Protein AF-A0A9P9YSL1-F1 (afdb_monomer_lite)

pLDDT: mean 75.72, std 19.86, range [26.3, 98.0]

Organism: NCBI:txid103775

Structure (mmCIF, N/CA/C/O backbone):
data_AF-A0A9P9YSL1-F1
#
_entry.id   AF-A0A9P9YSL1-F1
#
loop_
_atom_site.group_PDB
_atom_site.id
_atom_site.type_symbol
_atom_site.label_atom_id
_atom_site.label_alt_id
_atom_site.label_comp_id
_atom_site.label_asym_id
_atom_site.label_entity_id
_atom_site.label_seq_id
_atom_site.pdbx_PDB_ins_code
_atom_site.Cartn_x
_atom_site.Cartn_y
_atom_site.Cartn_z
_atom_site.occupancy
_atom_site.B_iso_or_equiv
_atom_site.auth_seq_id
_atom_site.auth_comp_id
_atom_site.auth_asym_id
_atom_site.auth_atom_id
_atom_site.pdbx_PDB_model_num
ATOM 1 N N . MET A 1 1 ? 58.833 8.925 -109.241 1.00 60.06 1 MET A N 1
ATOM 2 C CA . MET A 1 1 ? 57.597 9.008 -108.428 1.00 60.06 1 MET A CA 1
ATOM 3 C C . MET A 1 1 ? 57.141 7.667 -107.834 1.00 60.06 1 MET A C 1
ATOM 5 O O . MET A 1 1 ? 56.522 7.690 -106.782 1.00 60.06 1 MET A O 1
ATOM 9 N N . LEU A 1 2 ? 57.503 6.504 -108.405 1.00 60.47 2 LEU A N 1
ATOM 10 C CA . LEU A 1 2 ? 57.071 5.184 -107.899 1.00 60.47 2 LEU A CA 1
ATOM 11 C C . LEU A 1 2 ? 57.587 4.816 -106.488 1.00 60.47 2 LEU A C 1
ATOM 13 O O . LEU A 1 2 ? 56.856 4.227 -105.702 1.00 60.47 2 LEU A O 1
ATOM 17 N N . LYS A 1 3 ? 58.827 5.199 -106.142 1.00 68.50 3 LYS A N 1
ATOM 18 C CA . LYS A 1 3 ? 59.448 4.836 -104.851 1.00 68.50 3 LYS A CA 1
ATOM 19 C C . LYS A 1 3 ? 58.793 5.509 -103.638 1.00 68.50 3 LYS A C 1
ATOM 21 O O . LYS A 1 3 ? 58.793 4.942 -102.551 1.00 68.50 3 LYS A O 1
ATOM 26 N N . LEU A 1 4 ? 58.220 6.701 -103.817 1.00 73.94 4 LEU A N 1
ATOM 27 C CA . LEU A 1 4 ? 57.557 7.426 -102.732 1.00 73.94 4 LEU A CA 1
ATOM 28 C C . LEU A 1 4 ? 56.209 6.771 -102.386 1.00 73.94 4 LEU A C 1
ATOM 30 O O . LEU A 1 4 ? 55.904 6.570 -101.215 1.00 73.94 4 LEU A O 1
ATOM 34 N N . ALA A 1 5 ? 55.457 6.343 -103.405 1.00 76.50 5 ALA A N 1
ATOM 35 C CA . ALA A 1 5 ? 54.186 5.642 -103.231 1.00 76.50 5 ALA A CA 1
ATOM 36 C C . ALA A 1 5 ? 54.351 4.301 -102.494 1.00 76.50 5 ALA A C 1
ATOM 38 O O . ALA A 1 5 ? 53.543 3.973 -101.627 1.00 76.50 5 ALA A O 1
ATOM 39 N N . THR A 1 6 ? 55.431 3.557 -102.763 1.00 80.75 6 THR A N 1
ATOM 40 C CA . THR A 1 6 ? 55.730 2.315 -102.034 1.00 80.75 6 THR A CA 1
ATOM 41 C C . THR A 1 6 ? 56.015 2.558 -100.553 1.00 80.75 6 THR A C 1
ATOM 43 O O . THR A 1 6 ? 55.530 1.798 -99.722 1.00 80.75 6 THR A O 1
ATOM 46 N N . TYR A 1 7 ? 56.724 3.637 -100.197 1.00 83.00 7 TYR A N 1
ATOM 47 C CA . TYR A 1 7 ? 56.971 3.978 -98.789 1.00 83.00 7 TYR A CA 1
ATOM 48 C C . TYR A 1 7 ? 55.678 4.305 -98.038 1.00 83.00 7 TYR A C 1
ATOM 50 O O . TYR A 1 7 ? 55.488 3.820 -96.924 1.00 83.00 7 TYR A O 1
ATOM 58 N N . PHE A 1 8 ? 54.764 5.057 -98.658 1.00 81.12 8 PHE A N 1
ATOM 59 C CA . PHE A 1 8 ? 53.458 5.337 -98.058 1.00 81.12 8 PHE A CA 1
ATOM 60 C C . PHE A 1 8 ? 52.603 4.075 -97.903 1.00 81.12 8 PHE A C 1
ATOM 62 O O . PHE A 1 8 ? 51.946 3.922 -96.877 1.00 81.12 8 PHE A O 1
ATOM 69 N N . CYS A 1 9 ? 52.660 3.137 -98.854 1.00 81.62 9 CYS A N 1
ATOM 70 C CA . CYS A 1 9 ? 51.957 1.857 -98.729 1.00 81.62 9 CYS A CA 1
ATOM 71 C C . CYS A 1 9 ? 52.495 1.024 -97.558 1.00 81.62 9 CYS A C 1
ATOM 73 O O . CYS A 1 9 ? 51.708 0.532 -96.754 1.00 81.62 9 CYS A O 1
ATOM 75 N N . TYR A 1 10 ? 53.820 0.912 -97.405 1.00 83.25 10 TYR A N 1
ATOM 76 C CA . TYR A 1 10 ? 54.406 0.196 -96.267 1.00 83.25 10 TYR A CA 1
ATOM 77 C C . TYR A 1 10 ? 54.107 0.885 -94.934 1.00 83.25 10 TYR A C 1
ATOM 79 O O . TYR A 1 10 ? 53.764 0.203 -93.973 1.00 83.25 10 TYR A O 1
ATOM 87 N N . ALA A 1 11 ? 54.159 2.218 -94.873 1.00 79.00 11 ALA A N 1
ATOM 88 C CA . ALA A 1 11 ? 53.788 2.966 -93.674 1.00 79.00 11 ALA A CA 1
ATOM 89 C C . ALA A 1 11 ? 52.311 2.755 -93.303 1.00 79.00 11 ALA A C 1
ATOM 91 O O . ALA A 1 11 ? 52.000 2.540 -92.135 1.00 79.00 11 ALA A O 1
ATOM 92 N N . PHE A 1 12 ? 51.406 2.735 -94.287 1.00 78.44 12 PHE A N 1
ATOM 93 C CA . PHE A 1 12 ? 49.983 2.491 -94.055 1.00 78.44 12 PHE A CA 1
ATOM 94 C C . PHE A 1 12 ? 49.707 1.052 -93.600 1.00 78.44 12 PHE A C 1
ATOM 96 O O . PHE A 1 12 ? 48.913 0.845 -92.686 1.00 78.44 12 PHE A O 1
ATOM 103 N N . ILE A 1 13 ? 50.400 0.060 -94.170 1.00 79.56 13 ILE A N 1
ATOM 104 C CA . ILE A 1 13 ? 50.310 -1.346 -93.744 1.00 79.56 13 ILE A CA 1
ATOM 105 C C . ILE A 1 13 ? 50.851 -1.510 -92.320 1.00 79.56 13 ILE A C 1
ATOM 107 O O . ILE A 1 13 ? 50.198 -2.142 -91.495 1.00 79.56 13 ILE A O 1
ATOM 111 N N . VAL A 1 14 ? 51.990 -0.891 -91.991 1.00 77.69 14 VAL A N 1
ATOM 112 C CA . VAL A 1 14 ? 52.548 -0.913 -90.631 1.00 77.69 14 VAL A CA 1
ATOM 113 C C . VAL A 1 14 ? 51.611 -0.213 -89.646 1.00 77.69 14 VAL A C 1
ATOM 115 O O . VAL A 1 14 ? 51.328 -0.785 -88.602 1.00 77.69 14 VAL A O 1
ATOM 118 N N . CYS A 1 15 ? 51.048 0.955 -89.975 1.00 68.44 15 CYS A N 1
ATOM 119 C CA . CYS A 1 15 ? 50.051 1.626 -89.132 1.00 68.44 15 CYS A CA 1
ATOM 120 C C . CYS A 1 15 ? 48.760 0.811 -88.974 1.00 68.44 15 CYS A C 1
ATOM 122 O O . CYS A 1 15 ? 48.184 0.802 -87.891 1.00 68.44 15 CYS A O 1
ATOM 124 N N . SER A 1 16 ? 48.324 0.095 -90.012 1.00 66.38 16 SER A N 1
ATOM 125 C CA . SER A 1 16 ? 47.135 -0.765 -89.954 1.00 66.38 16 SER A CA 1
ATOM 126 C C . SER A 1 16 ? 47.384 -2.019 -89.110 1.00 66.38 16 SER A C 1
ATOM 128 O O . SER A 1 16 ? 46.517 -2.419 -88.343 1.00 66.38 16 SER A O 1
ATOM 130 N N . LEU A 1 17 ? 48.584 -2.605 -89.179 1.00 63.16 17 LEU A N 1
ATOM 131 C CA . LEU A 1 17 ? 48.986 -3.743 -88.343 1.00 63.16 17 LEU A CA 1
ATOM 132 C C . LEU A 1 17 ? 49.240 -3.328 -86.886 1.00 63.16 17 LEU A C 1
ATOM 134 O O . LEU A 1 17 ? 48.870 -4.059 -85.971 1.00 63.16 17 LEU A O 1
ATOM 138 N N . TYR A 1 18 ? 49.804 -2.139 -86.654 1.00 59.78 18 TYR A N 1
ATOM 139 C CA . TYR A 1 18 ? 50.004 -1.592 -85.308 1.00 59.78 18 TYR A CA 1
ATOM 140 C C . TYR A 1 18 ? 48.683 -1.114 -84.679 1.00 59.78 18 TYR A C 1
ATOM 142 O O . TYR A 1 18 ? 48.506 -1.213 -83.469 1.00 59.78 18 TYR A O 1
ATOM 150 N N . GLY A 1 19 ? 47.734 -0.644 -85.498 1.00 53.28 19 GLY A N 1
ATOM 151 C CA . GLY A 1 19 ? 46.381 -0.266 -85.080 1.00 53.28 19 GLY A CA 1
ATOM 152 C C . GLY A 1 19 ? 45.434 -1.454 -84.863 1.00 53.28 19 GLY A C 1
ATOM 153 O O . GLY A 1 19 ? 44.504 -1.342 -84.070 1.00 53.28 19 GLY A O 1
ATOM 154 N N . ALA A 1 20 ? 45.681 -2.599 -85.511 1.00 50.66 20 ALA A N 1
ATOM 155 C CA . ALA A 1 20 ? 44.875 -3.816 -85.367 1.00 50.66 20 ALA A CA 1
ATOM 156 C C . ALA A 1 20 ? 45.373 -4.775 -84.264 1.00 50.66 20 ALA A C 1
ATOM 158 O O . ALA A 1 20 ? 44.653 -5.691 -83.876 1.00 50.66 20 ALA A O 1
ATOM 159 N N . ALA A 1 21 ? 46.566 -4.559 -83.701 1.00 50.44 21 ALA A N 1
ATOM 160 C CA . ALA A 1 21 ? 47.124 -5.376 -82.620 1.00 50.44 21 ALA A CA 1
ATOM 161 C C . ALA A 1 21 ? 46.826 -4.800 -81.221 1.00 50.44 21 ALA A C 1
ATOM 163 O O . ALA A 1 21 ? 47.738 -4.605 -80.421 1.00 50.44 21 ALA A O 1
ATOM 164 N N . LYS A 1 22 ? 45.553 -4.499 -80.923 1.00 51.47 22 LYS A N 1
ATOM 165 C CA . LYS A 1 22 ? 45.045 -4.331 -79.542 1.00 51.47 22 LYS A CA 1
ATOM 166 C C . LYS A 1 22 ? 43.516 -4.269 -79.492 1.00 51.47 22 LYS A C 1
ATOM 168 O O . LYS A 1 22 ? 42.933 -3.295 -79.036 1.00 51.47 22 LYS A O 1
ATOM 173 N N . THR A 1 23 ? 42.838 -5.309 -79.956 1.00 51.12 23 THR A N 1
ATOM 174 C CA . THR A 1 23 ? 41.406 -5.489 -79.662 1.00 51.12 23 THR A CA 1
ATOM 175 C C . THR A 1 23 ? 41.087 -6.971 -79.553 1.00 51.12 23 THR A C 1
ATOM 177 O O . THR A 1 23 ? 40.512 -7.593 -80.437 1.00 51.12 23 THR A O 1
ATOM 180 N N . GLN A 1 24 ? 41.471 -7.543 -78.418 1.00 48.22 24 GLN A N 1
ATOM 181 C CA . GLN A 1 24 ? 40.861 -8.762 -77.919 1.00 48.22 24 GLN A CA 1
ATOM 182 C C . GLN A 1 24 ? 40.689 -8.560 -76.421 1.00 48.22 24 GLN A C 1
ATOM 184 O O . GLN A 1 24 ? 41.668 -8.597 -75.692 1.00 48.22 24 GLN A O 1
ATOM 189 N N . ASP A 1 25 ? 39.481 -8.143 -76.041 1.00 44.09 25 ASP A N 1
ATOM 190 C CA . ASP A 1 25 ? 38.812 -8.448 -74.773 1.00 44.09 25 ASP A CA 1
ATOM 191 C C . ASP A 1 25 ? 37.451 -7.739 -74.785 1.00 44.09 25 ASP A C 1
ATOM 193 O O . ASP A 1 25 ? 37.282 -6.604 -74.346 1.00 44.09 25 ASP A O 1
ATOM 197 N N . THR A 1 26 ? 36.442 -8.424 -75.322 1.00 47.94 26 THR A N 1
ATOM 198 C CA . THR A 1 26 ? 35.022 -8.034 -75.257 1.00 47.94 26 THR A CA 1
ATOM 199 C C . THR A 1 26 ? 34.378 -8.360 -73.903 1.00 47.94 26 THR A C 1
ATOM 201 O O . THR A 1 26 ? 33.164 -8.481 -73.799 1.00 47.94 26 THR A O 1
ATOM 204 N N . HIS A 1 27 ? 35.174 -8.457 -72.841 1.00 49.88 27 HIS A N 1
ATOM 205 C CA . HIS A 1 27 ? 34.713 -8.420 -71.459 1.00 49.88 27 HIS A CA 1
ATOM 206 C C . HIS A 1 27 ? 35.735 -7.617 -70.661 1.00 49.88 27 HIS A C 1
ATOM 208 O O . HIS A 1 27 ? 36.825 -8.102 -70.376 1.00 49.88 27 HIS A O 1
ATOM 214 N N . SER A 1 28 ? 35.396 -6.386 -70.281 1.00 51.94 28 SER A N 1
ATOM 215 C CA . SER A 1 28 ? 36.200 -5.586 -69.355 1.00 51.94 28 SER A CA 1
ATOM 216 C C . SER A 1 28 ? 36.079 -6.153 -67.934 1.00 51.94 28 SER A C 1
ATOM 218 O O . SER A 1 28 ? 35.484 -5.536 -67.051 1.00 51.94 28 SER A O 1
ATOM 220 N N . LEU A 1 29 ? 36.579 -7.367 -67.710 1.00 55.44 29 LEU A N 1
ATOM 221 C CA . LEU A 1 29 ? 36.703 -7.939 -66.379 1.00 55.44 29 LEU A CA 1
ATOM 222 C C . LEU A 1 29 ? 38.105 -7.606 -65.865 1.00 55.44 29 LEU A C 1
ATOM 224 O O . LEU A 1 29 ? 39.079 -8.291 -66.173 1.00 55.44 29 LEU A O 1
ATOM 228 N N . CYS A 1 30 ? 38.217 -6.521 -65.097 1.00 64.00 30 CYS A N 1
ATOM 229 C CA . CYS A 1 30 ? 39.444 -6.198 -64.374 1.00 64.00 30 CYS A CA 1
ATOM 230 C C . CYS A 1 30 ? 39.736 -7.303 -63.347 1.00 64.00 30 CYS A C 1
ATOM 232 O O . CYS A 1 30 ? 39.186 -7.299 -62.247 1.00 64.00 30 CYS A O 1
ATOM 234 N N . VAL A 1 31 ? 40.611 -8.249 -63.691 1.00 66.88 31 VAL A N 1
ATOM 235 C CA . VAL A 1 31 ? 41.155 -9.212 -62.728 1.00 66.88 31 VAL A CA 1
ATOM 236 C C . VAL A 1 31 ? 42.187 -8.483 -61.871 1.00 66.88 31 VAL A C 1
ATOM 238 O O . VAL A 1 31 ? 43.304 -8.213 -62.316 1.00 66.88 31 VAL A O 1
ATOM 241 N N . VAL A 1 32 ? 41.793 -8.131 -60.647 1.00 68.38 32 VAL A N 1
ATOM 242 C CA . VAL A 1 32 ? 42.669 -7.508 -59.648 1.00 68.38 32 VAL A CA 1
ATOM 243 C C . VAL A 1 32 ? 43.773 -8.502 -59.274 1.00 68.38 32 VAL A C 1
ATOM 245 O O . VAL A 1 32 ? 43.485 -9.581 -58.760 1.00 68.38 32 VAL A O 1
ATOM 248 N N . LYS A 1 33 ? 45.035 -8.154 -59.550 1.00 71.69 33 LYS A N 1
ATOM 249 C CA . LYS A 1 33 ? 46.216 -8.987 -59.233 1.00 71.69 33 LYS A CA 1
ATOM 250 C C . LYS A 1 33 ? 46.917 -8.543 -57.950 1.00 71.69 33 LYS A C 1
ATOM 252 O O . LYS A 1 33 ? 47.559 -9.360 -57.302 1.00 71.69 33 LYS A O 1
ATOM 257 N N . ASP A 1 34 ? 46.780 -7.265 -57.595 1.00 72.19 34 ASP A N 1
ATOM 258 C CA . ASP A 1 34 ? 47.359 -6.659 -56.393 1.00 72.19 34 ASP A CA 1
ATOM 259 C C . ASP A 1 34 ? 46.385 -5.614 -55.821 1.00 72.19 34 ASP A C 1
ATOM 261 O O . ASP A 1 34 ? 46.408 -4.431 -56.170 1.00 72.19 34 ASP A O 1
ATOM 265 N N . ALA A 1 35 ? 45.449 -6.086 -54.994 1.00 72.50 35 ALA A N 1
ATOM 266 C CA . ALA A 1 35 ? 44.310 -5.300 -54.519 1.00 72.50 35 ALA A CA 1
ATOM 267 C C . ALA A 1 35 ? 44.682 -4.016 -53.744 1.00 72.50 35 ALA A C 1
ATOM 269 O O . ALA A 1 35 ? 44.073 -2.976 -54.017 1.00 72.50 35 ALA A O 1
ATOM 270 N N . PRO A 1 36 ? 45.673 -4.013 -52.830 1.00 73.75 36 PRO A N 1
ATOM 271 C CA . PRO A 1 36 ? 46.082 -2.798 -52.125 1.00 73.75 36 PRO A CA 1
ATOM 272 C C . PRO A 1 36 ? 46.498 -1.660 -53.064 1.00 73.75 36 PRO A C 1
ATOM 274 O O . PRO A 1 36 ? 46.038 -0.531 -52.900 1.00 73.75 36 PRO A O 1
ATOM 277 N N . ASN A 1 37 ? 47.303 -1.959 -54.085 1.00 73.88 37 ASN A N 1
ATOM 278 C CA . ASN A 1 37 ? 47.852 -0.946 -54.988 1.00 73.88 37 ASN A CA 1
ATOM 279 C C . ASN A 1 37 ? 46.888 -0.561 -56.124 1.00 73.88 37 ASN A C 1
ATOM 281 O O . ASN A 1 37 ? 46.962 0.552 -56.638 1.00 73.88 37 ASN A O 1
ATOM 285 N N . GLN A 1 38 ? 45.976 -1.458 -56.519 1.00 77.19 38 GLN A N 1
ATOM 286 C CA . GLN A 1 38 ? 45.075 -1.240 -57.661 1.00 77.19 38 GLN A CA 1
ATOM 287 C C . GLN A 1 38 ? 43.714 -0.655 -57.274 1.00 77.19 38 GLN A C 1
ATOM 289 O O . GLN A 1 38 ? 43.126 0.088 -58.056 1.00 77.19 38 GLN A O 1
ATOM 294 N N . CYS A 1 39 ? 43.199 -0.970 -56.084 1.00 82.25 39 CYS A N 1
ATOM 295 C CA . CYS A 1 39 ? 41.883 -0.497 -55.647 1.00 82.25 39 CYS A CA 1
ATOM 296 C C . CYS A 1 39 ? 41.841 0.013 -54.201 1.00 82.25 39 CYS A C 1
ATOM 298 O O . CYS A 1 39 ? 40.779 0.442 -53.759 1.00 82.25 39 CYS A O 1
ATOM 300 N N . GLY A 1 40 ? 42.961 0.028 -53.466 1.00 81.06 40 GLY A N 1
ATOM 301 C CA . GLY A 1 40 ? 42.992 0.408 -52.048 1.00 81.06 40 GLY A CA 1
ATOM 302 C C . GLY A 1 40 ? 42.388 1.784 -51.756 1.00 81.06 40 GLY A C 1
ATOM 303 O O . GLY A 1 40 ? 41.542 1.899 -50.873 1.00 81.06 40 GLY A O 1
ATOM 304 N N . ALA A 1 41 ? 42.737 2.808 -52.541 1.00 81.75 41 ALA A N 1
ATOM 305 C CA . ALA A 1 41 ? 42.180 4.154 -52.377 1.00 81.75 41 ALA A CA 1
ATOM 306 C C . ALA A 1 41 ? 40.667 4.208 -52.654 1.00 81.75 41 ALA A C 1
ATOM 308 O O . ALA A 1 41 ? 39.928 4.872 -51.933 1.00 81.75 41 ALA A O 1
ATOM 309 N N . PHE A 1 42 ? 40.194 3.473 -53.665 1.00 85.50 42 PHE A N 1
ATOM 310 C CA . PHE A 1 42 ? 38.773 3.409 -54.010 1.00 85.50 42 PHE A CA 1
ATOM 311 C C . PHE A 1 42 ? 37.963 2.649 -52.950 1.00 85.50 42 PHE A C 1
ATOM 313 O O . PHE A 1 42 ? 36.929 3.134 -52.498 1.00 85.50 42 PHE A O 1
ATOM 320 N N . CYS A 1 43 ? 38.448 1.488 -52.501 1.00 85.81 43 CYS A N 1
ATOM 321 C CA . CYS A 1 43 ? 37.810 0.708 -51.442 1.00 85.81 43 CYS A CA 1
ATOM 322 C C . CYS A 1 43 ? 37.788 1.476 -50.112 1.00 85.81 43 CYS A C 1
ATOM 324 O O . CYS A 1 43 ? 36.777 1.460 -49.416 1.00 85.81 43 CYS A O 1
ATOM 326 N N . LEU A 1 44 ? 38.864 2.195 -49.776 1.00 86.75 44 LEU A N 1
ATOM 327 C CA . LEU A 1 44 ? 38.904 3.063 -48.599 1.00 86.75 44 LEU A CA 1
ATOM 328 C C . LEU A 1 44 ? 37.907 4.224 -48.724 1.00 86.75 44 LEU A C 1
ATOM 330 O O . LEU A 1 44 ? 37.176 4.502 -47.776 1.00 86.75 44 LEU A O 1
ATOM 334 N N . ALA A 1 45 ? 37.816 4.844 -49.904 1.00 88.31 45 ALA A N 1
ATOM 335 C CA . ALA A 1 45 ? 36.826 5.879 -50.187 1.00 88.31 45 ALA A CA 1
ATOM 336 C C . ALA A 1 45 ? 35.386 5.374 -50.030 1.00 88.31 45 ALA A C 1
ATOM 338 O O . ALA A 1 45 ? 34.557 6.054 -49.428 1.00 88.31 45 ALA A O 1
ATOM 339 N N . ALA A 1 46 ? 35.103 4.155 -50.490 1.00 91.38 46 ALA A N 1
ATOM 340 C CA . ALA A 1 46 ? 33.802 3.518 -50.307 1.00 91.38 46 ALA A CA 1
ATOM 341 C C . ALA A 1 46 ? 33.486 3.205 -48.829 1.00 91.38 46 ALA A C 1
ATOM 343 O O . ALA A 1 46 ? 32.317 3.176 -48.447 1.00 91.38 46 ALA A O 1
ATOM 344 N N . LEU A 1 47 ? 34.508 3.000 -47.989 1.00 92.31 47 LEU A N 1
ATOM 345 C CA . LEU A 1 47 ? 34.362 2.719 -46.555 1.00 92.31 47 LEU A CA 1
ATOM 346 C C . LEU A 1 47 ? 34.308 3.976 -45.672 1.00 92.31 47 LEU A C 1
ATOM 348 O O . LEU A 1 47 ? 33.840 3.883 -44.536 1.00 92.31 47 LEU A O 1
ATOM 352 N N . HIS A 1 48 ? 34.729 5.147 -46.162 1.00 93.62 48 HIS A N 1
ATOM 353 C CA . HIS A 1 48 ? 34.696 6.401 -45.394 1.00 93.62 48 HIS A CA 1
ATOM 354 C C . HIS A 1 48 ? 33.340 6.702 -44.732 1.00 93.62 48 HIS A C 1
ATOM 356 O O . HIS A 1 48 ? 33.341 6.972 -43.530 1.00 93.62 48 HIS A O 1
ATOM 362 N N . PRO A 1 49 ? 32.184 6.555 -45.413 1.00 96.00 49 PRO A N 1
ATOM 363 C CA . PRO A 1 49 ? 30.881 6.786 -44.787 1.00 96.00 49 PRO A CA 1
ATOM 364 C C . PRO A 1 49 ? 30.633 5.918 -43.546 1.00 96.00 49 PRO A C 1
ATOM 366 O O . PRO A 1 49 ? 29.997 6.363 -42.590 1.00 96.00 49 PRO A O 1
ATOM 369 N N . LEU A 1 50 ? 31.149 4.683 -43.534 1.00 95.50 50 LEU A N 1
ATOM 370 C CA . LEU A 1 50 ? 31.041 3.779 -42.390 1.00 95.50 50 LEU A CA 1
ATOM 371 C C . LEU A 1 50 ? 31.940 4.241 -41.235 1.00 95.50 50 LEU A C 1
ATOM 373 O O . LEU A 1 50 ? 31.518 4.214 -40.078 1.00 95.50 50 LEU A O 1
ATOM 377 N N . PHE A 1 51 ? 33.168 4.678 -41.524 1.00 95.00 51 PHE A N 1
ATOM 378 C CA . PHE A 1 51 ? 34.076 5.212 -40.505 1.00 95.00 51 PHE A CA 1
ATOM 379 C C . PHE A 1 51 ? 33.546 6.509 -39.889 1.00 95.00 51 PHE A C 1
ATOM 381 O O . PHE A 1 51 ? 33.538 6.633 -38.663 1.00 95.00 51 PHE A O 1
ATOM 388 N N . ASP A 1 52 ? 33.007 7.413 -40.705 1.00 95.81 52 ASP A N 1
ATOM 389 C CA . ASP A 1 52 ? 32.383 8.654 -40.242 1.00 95.81 52 ASP A CA 1
ATOM 390 C C . ASP A 1 52 ? 31.144 8.365 -39.389 1.00 95.81 52 ASP A C 1
ATOM 392 O O . ASP A 1 52 ? 30.945 8.963 -38.325 1.00 95.81 52 ASP A O 1
ATOM 396 N N . HIS A 1 53 ? 30.329 7.390 -39.807 1.00 96.31 53 HIS A N 1
ATOM 397 C CA . HIS A 1 53 ? 29.198 6.930 -39.012 1.00 96.31 53 HIS A CA 1
ATOM 398 C C . HIS A 1 53 ? 29.655 6.394 -37.650 1.00 96.31 53 HIS A C 1
ATOM 400 O O . HIS A 1 53 ? 29.112 6.800 -36.624 1.00 96.31 53 HIS A O 1
ATOM 406 N N . ASN A 1 54 ? 30.678 5.537 -37.614 1.00 95.56 54 ASN A N 1
ATOM 407 C CA . ASN A 1 54 ? 31.222 4.987 -36.370 1.00 95.56 54 ASN A CA 1
ATOM 408 C C . ASN A 1 54 ? 31.809 6.069 -35.452 1.00 95.56 54 ASN A C 1
ATOM 410 O O . ASN A 1 54 ? 31.569 6.041 -34.244 1.00 95.56 54 ASN A O 1
ATOM 414 N N . ALA A 1 55 ? 32.518 7.056 -36.004 1.00 96.62 55 ALA A N 1
ATOM 415 C CA . ALA A 1 55 ? 33.025 8.194 -35.240 1.00 96.62 55 ALA A CA 1
ATOM 416 C C . ALA A 1 55 ? 31.876 8.994 -34.602 1.00 96.62 55 ALA A C 1
ATOM 418 O O . ALA A 1 55 ? 31.909 9.292 -33.405 1.00 96.62 55 ALA A O 1
ATOM 419 N N . LYS A 1 56 ? 30.806 9.253 -35.366 1.00 96.81 56 LYS A N 1
ATOM 420 C CA . LYS A 1 56 ? 29.598 9.926 -34.867 1.00 96.81 56 LYS A CA 1
ATOM 421 C C . LYS A 1 56 ? 28.886 9.116 -33.783 1.00 96.81 56 LYS A C 1
ATOM 423 O O . LYS A 1 56 ? 28.408 9.693 -32.808 1.00 96.81 56 LYS A O 1
ATOM 428 N N . GLN A 1 57 ? 28.815 7.791 -33.919 1.00 96.19 57 GLN A N 1
ATOM 429 C CA . GLN A 1 57 ? 28.243 6.928 -32.881 1.00 96.19 57 GLN A CA 1
ATOM 430 C C . GLN A 1 57 ? 29.078 6.962 -31.602 1.00 96.19 57 GLN A C 1
ATOM 432 O O . GLN A 1 57 ? 28.526 7.102 -30.514 1.00 96.19 57 GLN A O 1
ATOM 437 N N . ARG A 1 58 ? 30.407 6.927 -31.717 1.00 97.00 58 ARG A N 1
ATOM 438 C CA . ARG A 1 58 ? 31.302 7.035 -30.562 1.00 97.00 58 ARG A CA 1
ATOM 439 C C . ARG A 1 58 ? 31.140 8.368 -29.834 1.00 97.00 58 ARG A C 1
ATOM 441 O O . ARG A 1 58 ? 31.084 8.388 -28.610 1.00 97.00 58 ARG A O 1
ATOM 448 N N . GLN A 1 59 ? 30.978 9.464 -30.573 1.00 97.06 59 GLN A N 1
ATOM 449 C CA . GLN A 1 59 ? 30.679 10.767 -29.981 1.00 97.06 59 GLN A CA 1
ATOM 450 C C . GLN A 1 59 ? 29.347 10.754 -29.216 1.00 97.06 59 GLN A C 1
ATOM 452 O O . GLN A 1 59 ? 29.288 11.236 -28.088 1.00 97.06 59 GLN A O 1
ATOM 457 N N . LYS A 1 60 ? 28.289 10.169 -29.793 1.00 97.19 60 LYS A N 1
ATOM 458 C CA . LYS A 1 60 ? 26.998 10.022 -29.102 1.00 97.19 60 LYS A CA 1
ATOM 459 C C . LYS A 1 60 ? 27.122 9.194 -27.824 1.00 97.19 60 LYS A C 1
ATOM 461 O O . LYS A 1 60 ? 26.537 9.569 -26.817 1.00 97.19 60 LYS A O 1
ATOM 466 N N . LEU A 1 61 ? 27.886 8.101 -27.854 1.00 97.56 61 LEU A N 1
ATOM 467 C CA . LEU A 1 61 ? 28.120 7.259 -26.680 1.00 97.56 61 LEU A CA 1
ATOM 468 C C . LEU A 1 61 ? 28.847 8.017 -25.568 1.00 97.56 61 LEU A C 1
ATOM 470 O O . LEU A 1 61 ? 28.460 7.884 -24.413 1.00 97.56 61 LEU A O 1
ATOM 474 N N . ASN A 1 62 ? 29.833 8.849 -25.910 1.00 97.25 62 ASN A N 1
ATOM 475 C CA . ASN A 1 62 ? 30.507 9.696 -24.927 1.00 97.25 62 ASN A CA 1
ATOM 476 C C . ASN A 1 62 ? 29.534 10.704 -24.299 1.00 97.25 62 ASN A C 1
ATOM 478 O O . ASN A 1 62 ? 29.460 10.788 -23.082 1.00 97.25 62 ASN A O 1
ATOM 482 N N . ILE A 1 63 ? 28.708 11.380 -25.109 1.00 97.94 63 ILE A N 1
ATOM 483 C CA . ILE A 1 63 ? 27.685 12.315 -24.602 1.00 97.94 63 ILE A CA 1
ATOM 484 C C . ILE A 1 63 ? 26.705 11.601 -23.660 1.00 97.94 63 ILE A C 1
ATOM 486 O O . ILE A 1 63 ? 26.336 12.140 -22.616 1.00 97.94 63 ILE A O 1
ATOM 490 N N . ILE A 1 64 ? 26.279 10.384 -24.012 1.00 97.69 64 ILE A N 1
ATOM 491 C CA . ILE A 1 64 ? 25.398 9.571 -23.164 1.00 97.69 64 ILE A CA 1
ATOM 492 C C . ILE A 1 64 ? 26.105 9.189 -21.860 1.00 97.69 64 ILE A C 1
ATOM 494 O O . ILE A 1 64 ? 25.489 9.279 -20.801 1.00 97.69 64 ILE A O 1
ATOM 498 N N . ALA A 1 65 ? 27.376 8.787 -21.917 1.00 97.88 65 ALA A N 1
ATOM 499 C CA . ALA A 1 65 ? 28.161 8.448 -20.734 1.00 97.88 65 ALA A CA 1
ATOM 500 C C . ALA A 1 65 ? 28.315 9.655 -19.793 1.00 97.88 65 ALA A C 1
ATOM 502 O O . ALA A 1 65 ? 28.065 9.522 -18.597 1.00 97.88 65 ALA A O 1
ATOM 503 N N . ASP A 1 66 ? 28.621 10.836 -20.332 1.00 97.88 66 ASP A N 1
ATOM 504 C CA . ASP A 1 66 ? 28.735 12.078 -19.560 1.00 97.88 66 ASP A CA 1
ATOM 505 C C . ASP A 1 66 ? 27.393 12.458 -18.918 1.00 97.88 66 ASP A C 1
ATOM 507 O O . ASP A 1 66 ? 27.318 12.733 -17.720 1.00 97.88 66 ASP A O 1
ATOM 511 N N . THR A 1 67 ? 26.304 12.373 -19.690 1.00 97.31 67 THR A N 1
ATOM 512 C CA . THR A 1 67 ? 24.940 12.624 -19.194 1.00 97.31 67 THR A CA 1
ATOM 513 C C . THR A 1 67 ? 24.557 11.632 -18.094 1.00 97.31 67 THR A C 1
ATOM 515 O O . THR A 1 67 ? 23.889 11.995 -17.126 1.00 97.31 67 THR A O 1
ATOM 518 N N . LEU A 1 68 ? 24.975 10.369 -18.210 1.00 98.00 68 LEU A N 1
ATOM 519 C CA . LEU A 1 68 ? 24.718 9.344 -17.201 1.00 98.00 68 LEU A CA 1
ATOM 520 C C . LEU A 1 68 ? 25.466 9.643 -15.897 1.00 98.00 68 LEU A C 1
ATOM 522 O O . LEU A 1 68 ? 24.885 9.490 -14.824 1.00 98.00 68 LEU A O 1
ATOM 526 N N . ILE A 1 69 ? 26.718 10.098 -15.984 1.00 97.69 69 ILE A N 1
ATOM 527 C CA . ILE A 1 69 ? 27.510 10.522 -14.822 1.00 97.69 69 ILE A CA 1
ATOM 528 C C . ILE A 1 69 ? 26.848 11.726 -14.143 1.00 97.69 69 ILE A C 1
ATOM 530 O O . ILE A 1 69 ? 26.660 11.715 -12.927 1.00 97.69 69 ILE A O 1
ATOM 534 N N . GLU A 1 70 ? 26.428 12.729 -14.917 1.00 97.50 70 GLU A N 1
ATOM 535 C CA . GLU A 1 70 ? 25.739 13.908 -14.387 1.00 97.50 70 GLU A CA 1
ATOM 536 C C . GLU A 1 70 ? 24.411 13.533 -13.709 1.00 97.50 70 GLU A C 1
ATOM 538 O O . GLU A 1 70 ? 24.118 13.975 -12.597 1.00 97.50 70 GLU A O 1
ATOM 543 N N . ASN A 1 71 ? 23.614 12.672 -14.344 1.00 96.69 71 ASN A N 1
ATOM 544 C CA . ASN A 1 71 ? 22.350 12.204 -13.783 1.00 96.69 71 ASN A CA 1
ATOM 545 C C . ASN A 1 71 ? 22.554 11.371 -12.516 1.00 96.69 71 ASN A C 1
ATOM 547 O O . ASN A 1 71 ? 21.774 11.502 -11.573 1.00 96.69 71 ASN A O 1
ATOM 551 N N . LYS A 1 72 ? 23.610 10.553 -12.461 1.00 97.88 72 LYS A N 1
ATOM 552 C CA . LYS A 1 72 ? 23.974 9.809 -11.254 1.00 97.88 72 LYS A CA 1
ATOM 553 C C . LYS A 1 72 ? 24.327 10.759 -10.107 1.00 97.88 72 LYS A C 1
ATOM 555 O O . LYS A 1 72 ? 23.783 10.607 -9.019 1.00 97.88 72 LYS A O 1
ATOM 560 N N . ALA A 1 73 ? 25.145 11.780 -10.362 1.00 97.50 73 ALA A N 1
ATOM 561 C CA . ALA A 1 73 ? 25.478 12.786 -9.354 1.00 97.50 73 ALA A CA 1
ATOM 562 C C . ALA A 1 73 ? 24.229 13.540 -8.858 1.00 97.50 73 ALA A C 1
ATOM 564 O O . ALA A 1 73 ? 24.083 13.794 -7.663 1.00 97.50 73 ALA A O 1
ATOM 565 N N . LYS A 1 74 ? 23.280 13.850 -9.756 1.00 97.38 74 LYS A N 1
ATOM 566 C CA . LYS A 1 74 ? 21.985 14.447 -9.380 1.00 97.38 74 LYS A CA 1
ATOM 567 C C . LYS A 1 74 ? 21.151 13.519 -8.493 1.00 97.38 74 LYS A C 1
ATOM 569 O O . LYS A 1 74 ? 20.565 14.007 -7.531 1.00 97.38 74 LYS A O 1
ATOM 574 N N . MET A 1 75 ? 21.109 12.215 -8.783 1.00 96.56 75 MET A N 1
ATOM 575 C CA . MET A 1 75 ? 20.430 11.218 -7.940 1.00 96.56 75 MET A CA 1
ATOM 576 C C . MET A 1 75 ? 21.041 11.169 -6.535 1.00 96.56 75 MET A C 1
ATOM 578 O O . MET A 1 75 ? 20.309 11.312 -5.562 1.00 96.56 75 MET A O 1
ATOM 582 N N . GLU A 1 76 ? 22.370 11.086 -6.422 1.00 97.38 76 GLU A N 1
ATOM 583 C CA . GLU A 1 76 ? 23.078 11.084 -5.129 1.00 97.38 76 GLU A CA 1
ATOM 584 C C . GLU A 1 76 ? 22.803 12.371 -4.324 1.00 97.38 76 GLU A C 1
ATOM 586 O O . GLU A 1 76 ? 22.599 12.342 -3.105 1.00 97.38 76 GLU A O 1
ATOM 591 N N . MET A 1 77 ? 22.713 13.518 -5.007 1.00 97.38 77 MET A N 1
ATOM 592 C CA . MET A 1 77 ? 22.324 14.792 -4.395 1.00 97.38 77 MET A CA 1
ATOM 593 C C . MET A 1 77 ? 20.875 14.791 -3.890 1.00 97.38 77 MET A C 1
ATOM 595 O O . MET A 1 77 ? 20.593 15.357 -2.832 1.00 97.38 77 MET A O 1
ATOM 599 N N . ILE A 1 78 ? 19.948 14.195 -4.644 1.00 97.62 78 ILE A N 1
ATOM 600 C CA . ILE A 1 78 ? 18.537 14.081 -4.253 1.00 97.62 78 ILE A CA 1
ATOM 601 C C . ILE A 1 78 ? 18.405 13.149 -3.048 1.00 97.62 78 ILE A C 1
ATOM 603 O O . ILE A 1 78 ? 17.757 13.524 -2.073 1.00 97.62 78 ILE A O 1
ATOM 607 N N . GLU A 1 79 ? 19.056 11.987 -3.073 1.00 97.00 79 GLU A N 1
ATOM 608 C CA . GLU A 1 79 ? 19.076 11.039 -1.953 1.00 97.00 79 GLU A CA 1
ATOM 609 C C . GLU A 1 79 ? 19.617 11.691 -0.677 1.00 97.00 79 GLU A C 1
ATOM 611 O O . GLU A 1 79 ? 18.987 11.609 0.378 1.00 97.00 79 GLU A O 1
ATOM 616 N N . SER A 1 80 ? 20.720 12.437 -0.783 1.00 97.19 80 SER A N 1
ATOM 617 C CA . SER A 1 80 ? 21.299 13.169 0.351 1.00 97.19 80 SER A CA 1
ATOM 618 C C . SER A 1 80 ? 20.322 14.195 0.940 1.00 97.19 80 SER A C 1
ATOM 620 O O . SER A 1 80 ? 20.167 14.285 2.158 1.00 97.19 80 SER A O 1
ATOM 622 N N . ARG A 1 81 ? 19.609 14.943 0.086 1.00 96.94 81 ARG A N 1
ATOM 623 C CA . ARG A 1 81 ? 18.588 15.910 0.527 1.00 96.94 81 ARG A CA 1
ATOM 624 C C . ARG A 1 81 ? 17.383 15.230 1.170 1.00 96.94 81 ARG A C 1
ATOM 626 O O . ARG A 1 81 ? 16.831 15.770 2.125 1.00 96.94 81 ARG A O 1
ATOM 633 N N . LEU A 1 82 ? 16.965 14.068 0.666 1.00 96.75 82 LEU A N 1
ATOM 634 C CA . LEU A 1 82 ? 15.872 13.293 1.255 1.00 96.75 82 LEU A CA 1
ATOM 635 C C . LEU A 1 82 ? 16.236 12.797 2.656 1.00 96.75 82 LEU A C 1
ATOM 637 O O . LEU A 1 82 ? 15.422 12.937 3.567 1.00 96.75 82 LEU A O 1
ATOM 641 N N . LEU A 1 83 ? 17.460 12.299 2.849 1.00 96.44 83 LEU A N 1
ATOM 642 C CA . LEU A 1 83 ? 17.956 11.900 4.169 1.00 96.44 83 LEU A CA 1
ATOM 643 C C . LEU A 1 83 ? 17.998 13.088 5.139 1.00 96.44 83 LEU A C 1
ATOM 645 O O . LEU A 1 83 ? 17.524 12.982 6.269 1.00 96.44 83 LEU A O 1
ATOM 649 N N . GLU A 1 84 ? 18.496 14.242 4.693 1.00 96.38 84 GLU A N 1
ATOM 650 C CA . GLU A 1 84 ? 18.527 15.457 5.515 1.00 96.38 84 GLU A CA 1
ATOM 651 C C . GLU A 1 84 ? 17.114 15.918 5.913 1.00 96.38 84 GLU A C 1
ATOM 653 O O . GLU A 1 84 ? 16.863 16.250 7.075 1.00 96.38 84 GLU A O 1
ATOM 658 N N . LEU A 1 85 ? 16.173 15.913 4.965 1.00 96.31 85 LEU A N 1
ATOM 659 C CA . LEU A 1 85 ? 14.773 16.241 5.230 1.00 96.31 85 LEU A CA 1
ATOM 660 C C . LEU A 1 85 ? 14.141 15.253 6.207 1.00 96.31 85 LEU A C 1
ATOM 662 O O . LEU A 1 85 ? 13.439 15.679 7.121 1.00 96.31 85 LEU A O 1
ATOM 666 N N . GLN A 1 86 ? 14.411 13.957 6.059 1.00 95.50 86 GLN A N 1
ATOM 667 C CA . GLN A 1 86 ? 13.894 12.934 6.961 1.00 95.50 86 GLN A CA 1
ATOM 668 C C . GLN A 1 86 ? 14.384 13.161 8.396 1.00 95.50 86 GLN A C 1
ATOM 670 O O . GLN A 1 86 ? 13.574 13.138 9.319 1.00 95.50 86 GLN A O 1
ATOM 675 N N . VAL A 1 87 ? 15.674 13.461 8.589 1.00 96.44 87 VAL A N 1
ATOM 676 C CA . VAL A 1 87 ? 16.233 13.784 9.913 1.00 96.44 87 VAL A CA 1
ATOM 677 C C . VAL A 1 87 ? 15.575 15.033 10.502 1.00 96.44 87 VAL A C 1
ATOM 679 O O . VAL A 1 87 ? 15.194 15.027 11.672 1.00 96.44 87 VAL A O 1
ATOM 682 N N . LYS A 1 88 ? 15.379 16.091 9.702 1.00 96.12 88 LYS A N 1
ATOM 683 C CA . LYS A 1 88 ? 14.705 17.318 10.162 1.00 96.12 88 LYS A CA 1
ATOM 684 C C . LYS A 1 88 ? 13.252 17.068 10.558 1.00 96.12 88 LYS A C 1
ATOM 686 O O . LYS A 1 88 ? 12.843 17.514 11.625 1.00 96.12 88 LYS A O 1
ATOM 691 N N . VAL A 1 89 ? 12.490 16.346 9.735 1.00 95.62 89 VAL A N 1
ATOM 692 C CA . VAL A 1 89 ? 11.076 16.034 10.001 1.00 95.62 89 VAL A CA 1
ATOM 693 C C . VAL A 1 89 ? 10.939 15.164 11.247 1.00 95.62 89 VAL A C 1
ATOM 695 O O . VAL A 1 89 ? 10.128 15.478 12.114 1.00 95.62 89 VAL A O 1
ATOM 698 N N . LEU A 1 90 ? 11.750 14.110 11.375 1.00 94.75 90 LEU A N 1
ATOM 699 C CA . LEU A 1 90 ? 11.730 13.241 12.553 1.00 94.75 90 LEU A CA 1
ATOM 700 C C . LEU A 1 90 ? 12.140 14.000 13.820 1.00 94.75 90 LEU A C 1
ATOM 702 O O . LEU A 1 90 ? 11.474 13.864 14.841 1.00 94.75 90 LEU A O 1
ATOM 706 N N . GLY A 1 91 ? 13.169 14.849 13.746 1.00 95.00 91 GLY A N 1
ATOM 707 C CA . GLY A 1 91 ? 13.591 15.681 14.874 1.00 95.00 91 GLY A CA 1
ATOM 708 C C . GLY A 1 91 ? 12.524 16.694 15.298 1.00 95.00 91 GLY A C 1
ATOM 709 O O . GLY A 1 91 ? 12.231 16.828 16.482 1.00 95.00 91 GLY A O 1
ATOM 710 N N . GLN A 1 92 ? 11.883 17.376 14.344 1.00 95.38 92 GLN A N 1
ATOM 711 C CA . GLN A 1 92 ? 10.774 18.292 14.637 1.00 95.38 92 GLN A CA 1
ATOM 712 C C . GLN A 1 92 ? 9.572 17.568 15.249 1.00 95.38 92 GLN A C 1
ATOM 714 O O . GLN A 1 92 ? 8.968 18.079 16.197 1.00 95.38 92 GLN A O 1
ATOM 719 N N . LEU A 1 93 ? 9.235 16.385 14.729 1.00 95.06 93 LEU A N 1
ATOM 720 C CA . LEU A 1 93 ? 8.163 15.557 15.269 1.00 95.06 93 LEU A CA 1
ATOM 721 C C . LEU A 1 93 ? 8.481 15.129 16.703 1.00 95.06 93 LEU A C 1
ATOM 723 O O . LEU A 1 93 ? 7.633 15.293 17.574 1.00 95.06 93 LEU A O 1
ATOM 727 N N . GLN A 1 94 ? 9.706 14.665 16.962 1.00 94.81 94 GLN A N 1
ATOM 728 C CA . GLN A 1 94 ? 10.146 14.273 18.297 1.00 94.81 94 GLN A CA 1
ATOM 729 C C . GLN A 1 94 ? 10.069 15.443 19.286 1.00 94.81 94 GLN A C 1
ATOM 731 O O . GLN A 1 94 ? 9.445 15.304 20.333 1.00 94.81 94 GLN A O 1
ATOM 736 N N . ASN A 1 95 ? 10.588 16.619 18.925 1.00 94.94 95 ASN A N 1
ATOM 737 C CA . ASN A 1 95 ? 10.519 17.807 19.783 1.00 94.94 95 ASN A CA 1
ATOM 738 C C . ASN A 1 95 ? 9.066 18.231 20.069 1.00 94.94 95 ASN A C 1
ATOM 740 O O . ASN A 1 95 ? 8.726 18.625 21.185 1.00 94.94 95 ASN A O 1
ATOM 744 N N . THR A 1 96 ? 8.188 18.140 19.062 1.00 96.06 96 THR A N 1
ATOM 745 C CA . THR A 1 96 ? 6.756 18.442 19.221 1.00 96.06 96 THR A CA 1
ATOM 746 C C . THR A 1 96 ? 6.090 17.436 20.156 1.00 96.06 96 THR A C 1
ATOM 748 O O . THR A 1 96 ? 5.318 17.831 21.029 1.00 96.06 96 THR A O 1
ATOM 751 N N . MET A 1 97 ? 6.413 16.148 20.015 1.00 93.69 97 MET A N 1
ATOM 752 C CA . MET A 1 97 ? 5.913 15.093 20.895 1.00 93.69 97 MET A CA 1
ATOM 753 C C . MET A 1 97 ? 6.388 15.289 22.335 1.00 93.69 97 MET A C 1
ATOM 755 O O . MET A 1 97 ? 5.571 15.211 23.246 1.00 93.69 97 MET A O 1
ATOM 759 N N . GLU A 1 98 ? 7.667 15.593 22.555 1.00 94.94 98 GLU A N 1
ATOM 760 C CA . GLU A 1 98 ? 8.218 15.864 23.889 1.00 94.94 98 GLU A CA 1
ATOM 761 C C . GLU A 1 98 ? 7.516 17.063 24.548 1.00 94.94 98 GLU A C 1
ATOM 763 O O . GLU A 1 98 ? 7.094 16.979 25.702 1.00 94.94 98 GLU A O 1
ATOM 768 N N . SER A 1 99 ? 7.281 18.143 23.794 1.00 95.69 99 SER A N 1
ATOM 769 C CA . SER A 1 99 ? 6.533 19.311 24.278 1.00 95.69 99 SER A CA 1
ATOM 770 C C . SER A 1 99 ? 5.072 18.986 24.624 1.00 95.69 99 SER A C 1
ATOM 772 O O . SER A 1 99 ? 4.561 19.430 25.659 1.00 95.69 99 SER A O 1
ATOM 774 N N . GLN A 1 100 ? 4.391 18.186 23.798 1.00 95.00 100 GLN A N 1
ATOM 775 C CA . GLN A 1 100 ? 3.020 17.748 24.071 1.00 95.00 100 GLN A CA 1
ATOM 776 C C . GLN A 1 100 ? 2.943 16.816 25.282 1.00 95.00 100 GLN A C 1
ATOM 778 O O . GLN A 1 100 ? 2.034 16.966 26.096 1.00 95.00 100 GLN A O 1
ATOM 783 N N . ILE A 1 101 ? 3.897 15.893 25.434 1.00 95.50 101 ILE A N 1
ATOM 784 C CA . ILE A 1 101 ? 3.985 14.996 26.592 1.00 95.50 101 ILE A CA 1
ATOM 785 C C . ILE A 1 101 ? 4.181 15.805 27.871 1.00 95.50 101 ILE A C 1
ATOM 787 O O . ILE A 1 101 ? 3.480 15.555 28.848 1.00 95.50 101 ILE A O 1
ATOM 791 N N . GLU A 1 102 ? 5.067 16.800 27.869 1.00 95.19 102 GLU A N 1
ATOM 792 C CA . GLU A 1 102 ? 5.294 17.641 29.047 1.00 95.19 102 GLU A CA 1
ATOM 793 C C . GLU A 1 102 ? 4.051 18.476 29.390 1.00 95.19 102 GLU A C 1
ATOM 795 O O . GLU A 1 102 ? 3.655 18.578 30.550 1.00 95.19 102 GLU A O 1
ATOM 800 N N . THR A 1 103 ? 3.361 19.002 28.374 1.00 94.94 103 THR A N 1
ATOM 801 C CA . THR A 1 103 ? 2.092 19.722 28.563 1.00 94.94 103 THR A CA 1
ATOM 802 C C . THR A 1 103 ? 1.022 18.807 29.164 1.00 94.94 103 THR A C 1
ATOM 804 O O . THR A 1 103 ? 0.361 19.179 30.133 1.00 94.94 103 THR A O 1
ATOM 807 N N . LEU A 1 104 ? 0.872 17.586 28.637 1.00 93.19 104 LEU A N 1
ATOM 808 C CA . LEU A 1 104 ? -0.055 16.579 29.163 1.00 93.19 104 LEU A CA 1
ATOM 809 C C . LEU A 1 104 ? 0.295 16.191 30.600 1.00 93.19 104 LEU A C 1
ATOM 811 O O . LEU A 1 104 ? -0.591 16.131 31.448 1.00 93.19 104 LEU A O 1
ATOM 815 N N . LYS A 1 105 ? 1.580 15.974 30.888 1.00 93.94 105 LYS A N 1
ATOM 816 C CA . LYS A 1 105 ? 2.074 15.646 32.225 1.00 93.94 105 LYS A CA 1
ATOM 817 C C . LYS A 1 105 ? 1.734 16.747 33.226 1.00 93.94 105 LYS A C 1
ATOM 819 O O . LYS A 1 105 ? 1.218 16.439 34.296 1.00 93.94 105 LYS A O 1
ATOM 824 N N . ASN A 1 106 ? 1.935 18.011 32.856 1.00 92.69 106 ASN A N 1
ATOM 825 C CA . ASN A 1 106 ? 1.602 19.154 33.704 1.00 92.69 106 ASN A CA 1
ATOM 826 C C . ASN A 1 106 ? 0.091 19.297 33.921 1.00 92.69 106 ASN A C 1
ATOM 828 O O . ASN A 1 106 ? -0.337 19.516 35.051 1.00 92.69 106 ASN A O 1
ATOM 832 N N . MET A 1 107 ? -0.732 19.094 32.885 1.00 90.88 107 MET A N 1
ATOM 833 C CA . MET A 1 107 ? -2.195 19.093 33.035 1.00 90.88 107 MET A CA 1
ATOM 834 C C . MET A 1 107 ? -2.678 17.964 33.954 1.00 90.88 107 MET A C 1
ATOM 836 O O . MET A 1 107 ? -3.542 18.187 34.802 1.00 90.88 107 MET A O 1
ATOM 840 N N . ILE A 1 108 ? -2.106 16.761 33.826 1.00 90.88 108 ILE A N 1
ATOM 841 C CA . ILE A 1 108 ? -2.427 15.624 34.698 1.00 90.88 108 ILE A CA 1
ATOM 842 C C . ILE A 1 108 ? -2.010 15.933 36.137 1.00 90.88 108 ILE A C 1
ATOM 844 O O . ILE A 1 108 ? -2.835 15.794 37.039 1.00 90.88 108 ILE A O 1
ATOM 848 N N . GLN A 1 109 ? -0.780 16.408 36.348 1.00 91.81 109 GLN A N 1
ATOM 849 C CA . GLN A 1 109 ? -0.261 16.770 37.667 1.00 91.81 109 GLN A CA 1
ATOM 850 C C . GLN A 1 109 ? -1.140 17.831 38.342 1.00 91.81 109 GLN A C 1
ATOM 852 O O . GLN A 1 109 ? -1.583 17.638 39.472 1.00 91.81 109 GLN A O 1
ATOM 857 N N . GLN A 1 110 ? -1.485 18.898 37.619 1.00 89.31 110 GLN A N 1
ATOM 858 C CA . GLN A 1 110 ? -2.345 19.968 38.122 1.00 89.31 110 GLN A CA 1
ATOM 859 C C . GLN A 1 110 ? -3.755 19.463 38.453 1.00 89.31 110 GLN A C 1
ATOM 861 O O . GLN A 1 110 ? -4.327 19.822 39.485 1.00 89.31 110 GLN A O 1
ATOM 866 N N . SER A 1 111 ? -4.328 18.608 37.599 1.00 86.44 111 SER A N 1
ATOM 867 C CA . SER A 1 111 ? -5.645 18.014 37.847 1.00 86.44 111 SER A CA 1
ATOM 868 C C . SER A 1 111 ? -5.644 17.096 39.074 1.00 86.44 111 SER A C 1
ATOM 870 O O . SER A 1 111 ? -6.620 17.075 39.826 1.00 86.44 111 SER A O 1
ATOM 872 N N . PHE A 1 112 ? -4.539 16.382 39.309 1.00 83.94 112 PHE A N 1
ATOM 873 C CA . PHE A 1 112 ? -4.360 15.511 40.463 1.00 83.94 112 PHE A CA 1
ATOM 874 C C . PHE A 1 112 ? -4.220 16.324 41.750 1.00 83.94 112 PHE A C 1
ATOM 876 O O . PHE A 1 112 ? -4.942 16.059 42.706 1.00 83.94 112 PHE A O 1
ATOM 883 N N . GLU A 1 113 ? -3.378 17.359 41.758 1.00 81.94 113 GLU A N 1
ATOM 884 C CA . GLU A 1 113 ? -3.210 18.265 42.902 1.00 81.94 113 GLU A CA 1
ATOM 885 C C . GLU A 1 113 ? -4.528 18.955 43.273 1.00 81.94 113 GLU A C 1
ATOM 887 O O . GLU A 1 113 ? -4.935 18.923 44.432 1.00 81.94 113 GLU A O 1
ATOM 892 N N . THR A 1 114 ? -5.262 19.468 42.280 1.00 81.62 114 THR A N 1
ATOM 893 C CA . THR A 1 114 ? -6.579 20.097 42.490 1.00 81.62 114 THR A CA 1
ATOM 894 C C . THR A 1 114 ? -7.581 19.118 43.107 1.00 81.62 114 THR A C 1
ATOM 896 O O . THR A 1 114 ? -8.340 19.474 44.010 1.00 81.62 114 THR A O 1
ATOM 899 N N . ARG A 1 115 ? -7.587 17.860 42.644 1.00 79.94 115 ARG A N 1
ATOM 900 C CA . ARG A 1 115 ? -8.516 16.843 43.145 1.00 79.94 115 ARG A CA 1
ATOM 901 C C . ARG A 1 115 ? -8.129 16.357 44.540 1.00 79.94 115 ARG A C 1
ATOM 903 O O . ARG A 1 115 ? -9.010 16.194 45.375 1.00 79.94 115 ARG A O 1
ATOM 910 N N . VAL A 1 116 ? -6.838 16.191 44.822 1.00 76.81 116 VAL A N 1
ATOM 911 C CA . VAL A 1 116 ? -6.330 15.830 46.155 1.00 76.81 116 VAL A CA 1
ATOM 912 C C . VAL A 1 116 ? -6.650 16.915 47.182 1.00 76.81 116 VAL A C 1
ATOM 914 O O . VAL A 1 116 ? -7.081 16.583 48.283 1.00 76.81 116 VAL A O 1
ATOM 917 N N . GLU A 1 117 ? -6.511 18.193 46.828 1.00 71.88 117 GLU A N 1
ATOM 918 C CA . GLU A 1 117 ? -6.859 19.296 47.729 1.00 71.88 117 GLU A CA 1
ATOM 919 C C . GLU A 1 117 ? -8.372 19.332 48.007 1.00 71.88 117 GLU A C 1
ATOM 921 O O . GLU A 1 117 ? -8.781 19.421 49.163 1.00 71.88 117 GLU A O 1
ATOM 926 N N . SER A 1 118 ? -9.207 19.098 46.983 1.00 63.66 118 SER A N 1
ATOM 927 C CA . SER A 1 118 ? -10.666 18.985 47.156 1.00 63.66 118 SER A CA 1
ATOM 928 C C . SER A 1 118 ? -11.105 17.801 48.034 1.00 63.66 118 SER A C 1
ATOM 930 O O . SER A 1 118 ? -12.171 17.853 48.639 1.00 63.66 118 SER A O 1
ATOM 932 N N . PHE A 1 119 ? -10.281 16.751 48.148 1.00 59.50 119 PHE A N 1
ATOM 933 C CA . PHE A 1 119 ? -10.535 15.603 49.027 1.00 59.50 119 PHE A CA 1
ATOM 934 C C . PHE A 1 119 ? -10.081 15.830 50.479 1.00 59.50 119 PHE A C 1
ATOM 936 O O . PHE A 1 119 ? -10.565 15.136 51.372 1.00 59.50 119 PHE A O 1
ATOM 943 N N . LYS A 1 120 ? -9.172 16.780 50.747 1.00 63.00 120 LYS A N 1
ATOM 944 C CA . LYS A 1 120 ? -8.702 17.087 52.113 1.00 63.00 120 LYS A CA 1
ATOM 945 C C . LYS A 1 120 ? -9.681 17.961 52.901 1.00 63.00 120 LYS A C 1
ATOM 947 O O . LYS A 1 120 ? -9.693 17.885 54.126 1.00 63.00 120 LYS A O 1
ATOM 952 N N . GLU A 1 121 ? -10.496 18.767 52.222 1.00 56.34 121 GLU A N 1
ATOM 953 C CA . GLU A 1 121 ? -11.470 19.661 52.869 1.00 56.34 121 GLU A CA 1
ATOM 954 C C . GLU A 1 121 ? -12.757 18.942 53.312 1.00 56.34 121 GLU A C 1
ATOM 956 O O . GLU A 1 121 ? -13.460 19.417 54.203 1.00 56.34 121 GLU A O 1
ATOM 961 N N . THR A 1 122 ? -13.032 17.746 52.781 1.00 49.47 122 THR A N 1
ATOM 962 C CA . THR A 1 122 ? -14.063 16.835 53.297 1.00 49.47 122 THR A CA 1
ATOM 963 C C . THR A 1 122 ? -13.416 15.746 54.148 1.00 49.47 122 THR A C 1
ATOM 965 O O . THR A 1 122 ? -13.110 14.656 53.666 1.00 49.47 122 THR A O 1
ATOM 968 N N . GLY A 1 123 ? -13.196 16.021 55.433 1.00 51.91 123 GLY A N 1
ATOM 969 C CA . GLY A 1 123 ? -12.888 14.961 56.390 1.00 51.91 123 GLY A CA 1
ATOM 970 C C . GLY A 1 123 ? -14.038 13.948 56.443 1.00 51.91 123 GLY A C 1
ATOM 971 O O . GLY A 1 123 ? -15.170 14.325 56.733 1.00 51.91 123 GLY A O 1
ATOM 972 N N . GLY A 1 124 ? -13.758 12.671 56.172 1.00 43.16 124 GLY A N 1
ATOM 973 C CA . GLY A 1 124 ? -14.763 11.615 56.284 1.00 43.16 124 GLY A CA 1
ATOM 974 C C . GLY A 1 124 ? -14.267 10.246 55.834 1.00 43.16 124 GLY A C 1
ATOM 975 O O . GLY A 1 124 ? -14.151 9.967 54.648 1.00 43.16 124 GLY A O 1
ATOM 976 N N . THR A 1 125 ? -13.990 9.391 56.813 1.00 49.41 125 THR A N 1
ATOM 977 C CA . THR A 1 125 ? -14.014 7.929 56.721 1.00 49.41 125 THR A CA 1
ATOM 978 C C . THR A 1 125 ? -15.123 7.425 55.803 1.00 49.41 125 THR A C 1
ATOM 980 O O . THR A 1 125 ? -16.281 7.589 56.154 1.00 49.41 125 THR A O 1
ATOM 983 N N . GLU A 1 126 ? -14.773 6.754 54.707 1.00 40.62 126 GLU A N 1
ATOM 984 C CA . GLU A 1 126 ? -15.558 5.660 54.126 1.00 40.62 126 GLU A CA 1
ATOM 985 C C . GLU A 1 126 ? -14.682 4.905 53.115 1.00 40.62 126 GLU A C 1
ATOM 987 O O . GLU A 1 126 ? -14.468 5.319 51.977 1.00 40.62 126 GLU A O 1
ATOM 992 N N . THR A 1 127 ? -14.134 3.763 53.537 1.00 40.41 127 THR A N 1
ATOM 993 C CA . THR A 1 127 ? -13.729 2.713 52.600 1.00 40.41 127 THR A CA 1
ATOM 994 C C . THR A 1 127 ? -15.003 2.172 51.967 1.00 40.41 127 THR A C 1
ATOM 996 O O . THR A 1 127 ? -15.603 1.232 52.487 1.00 40.41 127 THR A O 1
ATOM 999 N N . HIS A 1 128 ? -15.435 2.768 50.856 1.00 42.56 128 HIS A N 1
ATOM 1000 C CA . HIS A 1 128 ? -16.354 2.095 49.953 1.00 42.56 128 HIS A CA 1
ATOM 1001 C C . HIS A 1 128 ? -15.643 0.841 49.451 1.00 42.56 128 HIS A C 1
ATOM 1003 O O . HIS A 1 128 ? -14.732 0.899 48.623 1.00 42.56 128 HIS A O 1
ATOM 1009 N N . SER A 1 129 ? -16.032 -0.303 50.013 1.00 45.09 129 SER A N 1
ATOM 1010 C CA . SER A 1 129 ? -15.794 -1.602 49.409 1.00 45.09 129 SER A CA 1
ATOM 1011 C C . SER A 1 129 ? -16.219 -1.497 47.952 1.00 45.09 129 SER A C 1
ATOM 1013 O O . SER A 1 129 ? -17.396 -1.257 47.672 1.00 45.09 129 SER A O 1
ATOM 1015 N N . VAL A 1 130 ? -15.261 -1.630 47.037 1.00 44.34 130 VAL A N 1
ATOM 1016 C CA . VAL A 1 130 ? -15.542 -1.796 45.616 1.00 44.34 130 VAL A CA 1
ATOM 1017 C C . VAL A 1 130 ? -16.290 -3.115 45.505 1.00 44.34 130 VAL A C 1
ATOM 1019 O O . VAL A 1 130 ? -15.699 -4.190 45.415 1.00 44.34 130 VAL A O 1
ATOM 1022 N N . ASN A 1 131 ? -17.613 -3.038 45.613 1.00 50.12 131 ASN A N 1
ATOM 1023 C CA . ASN A 1 131 ? -18.476 -4.104 45.167 1.00 50.12 131 ASN A CA 1
ATOM 1024 C C . ASN A 1 131 ? -18.142 -4.300 43.690 1.00 50.12 131 ASN A C 1
ATOM 1026 O O . ASN A 1 131 ? -17.975 -3.326 42.953 1.00 50.12 131 ASN A O 1
ATOM 1030 N N . ASN A 1 132 ? -17.967 -5.559 43.290 1.00 52.31 132 ASN A N 1
ATOM 1031 C CA . ASN A 1 132 ? -17.810 -5.982 41.901 1.00 52.31 132 ASN A CA 1
ATOM 1032 C C . ASN A 1 132 ? -19.100 -5.669 41.125 1.00 52.31 132 ASN A C 1
ATOM 1034 O O . ASN A 1 132 ? -19.823 -6.570 40.695 1.00 52.31 132 ASN A O 1
ATOM 1038 N N . ASP A 1 133 ? -19.403 -4.387 40.960 1.00 51.53 133 ASP A N 1
ATOM 1039 C CA . ASP A 1 133 ? -20.442 -3.916 40.078 1.00 51.53 133 ASP A CA 1
ATOM 1040 C C . ASP A 1 133 ? -19.958 -4.241 38.672 1.00 51.53 133 ASP A C 1
ATOM 1042 O O 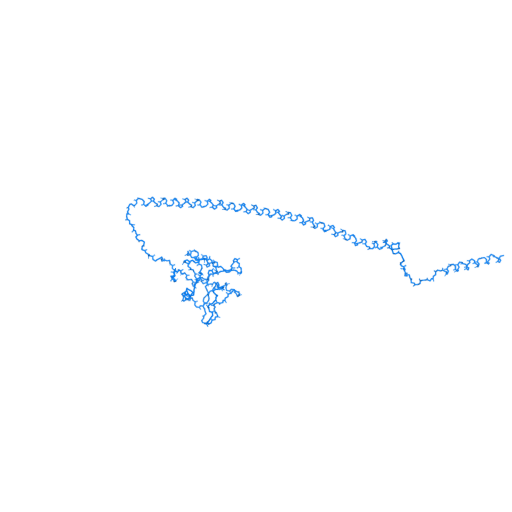. ASP A 1 133 ? -19.033 -3.636 38.127 1.00 51.53 133 ASP A O 1
ATOM 1046 N N . LYS A 1 134 ? -20.549 -5.311 38.136 1.00 55.69 134 LYS A N 1
ATOM 1047 C CA . LYS A 1 134 ? -20.493 -5.727 36.738 1.00 55.69 134 LYS A CA 1
ATOM 1048 C C . LYS A 1 134 ? -20.445 -4.461 35.883 1.00 55.69 134 LYS A C 1
ATOM 1050 O O . LYS A 1 134 ? -21.418 -3.711 35.872 1.00 55.69 134 LYS A O 1
ATOM 1055 N N . ILE A 1 135 ? -19.318 -4.210 35.215 1.00 56.91 135 ILE A N 1
ATOM 1056 C CA . ILE A 1 135 ? -19.152 -3.054 34.330 1.00 56.91 135 ILE A CA 1
ATOM 1057 C C . ILE A 1 135 ? -20.257 -3.145 33.273 1.00 56.91 135 ILE A C 1
ATOM 1059 O O . ILE A 1 135 ? -20.175 -3.943 32.339 1.00 56.91 135 ILE A O 1
ATOM 1063 N N . LEU A 1 136 ? -21.331 -2.377 33.455 1.00 55.78 136 LEU A N 1
ATOM 1064 C CA . LEU A 1 136 ? -22.457 -2.357 32.536 1.00 55.78 136 LEU A CA 1
ATOM 1065 C C . LEU A 1 136 ? -22.093 -1.409 31.397 1.00 55.78 136 LEU A C 1
ATOM 1067 O O . LEU A 1 136 ? -22.415 -0.226 31.431 1.00 55.78 136 LEU A O 1
ATOM 1071 N N . LEU A 1 137 ? -21.382 -1.924 30.397 1.00 66.56 137 LEU A N 1
ATOM 1072 C CA . LEU A 1 137 ? -21.184 -1.212 29.140 1.00 66.56 137 LEU A CA 1
ATOM 1073 C C . LEU A 1 137 ? -22.481 -1.282 28.327 1.00 66.56 137 LEU A C 1
ATOM 1075 O O . LEU A 1 137 ? -22.898 -2.382 27.950 1.00 66.56 137 LEU A O 1
ATOM 1079 N N . PRO A 1 138 ? -23.137 -0.145 28.039 1.00 75.00 138 PRO A N 1
ATOM 1080 C CA . PRO A 1 138 ? -24.380 -0.149 27.283 1.00 75.00 138 PRO A CA 1
ATOM 1081 C C . PRO A 1 138 ? -24.180 -0.787 25.902 1.00 75.00 138 PRO A C 1
ATOM 1083 O O . PRO A 1 138 ? -23.392 -0.305 25.089 1.00 75.00 138 PRO A O 1
ATOM 1086 N N . GLY A 1 139 ? -24.897 -1.881 25.639 1.00 81.56 139 GLY A N 1
ATOM 1087 C CA . GLY A 1 139 ? -24.884 -2.588 24.354 1.00 81.56 139 GLY A CA 1
ATOM 1088 C C . GLY A 1 139 ? -23.817 -3.676 24.199 1.00 81.56 139 GLY A C 1
ATOM 1089 O O . GLY A 1 139 ? -23.832 -4.361 23.180 1.00 81.56 139 GLY A O 1
ATOM 1090 N N . PHE A 1 140 ? -22.927 -3.873 25.176 1.00 88.69 140 PHE A N 1
ATOM 1091 C CA . PHE A 1 140 ? -21.999 -5.006 25.166 1.00 88.69 140 PHE A CA 1
ATOM 1092 C C . PHE A 1 140 ? -22.578 -6.196 25.928 1.00 88.69 140 PHE A C 1
ATOM 1094 O O . PHE A 1 140 ? -23.080 -6.065 27.044 1.00 88.69 140 PHE A O 1
ATOM 1101 N N . GLU A 1 141 ? -22.443 -7.380 25.346 1.00 90.44 141 GLU A N 1
ATOM 1102 C CA . GLU A 1 141 ? -22.820 -8.644 25.959 1.00 90.44 141 GLU A CA 1
ATOM 1103 C C . GLU A 1 141 ? -21.582 -9.466 26.321 1.00 90.44 141 GLU A C 1
ATOM 1105 O O . GLU A 1 141 ? -20.637 -9.571 25.542 1.00 90.44 141 GLU A O 1
ATOM 1110 N N . GLN A 1 142 ? -21.582 -10.081 27.502 1.00 89.88 142 GLN A N 1
ATOM 1111 C CA . GLN A 1 142 ? -20.503 -10.976 27.902 1.00 89.88 142 GLN A CA 1
ATOM 1112 C C . GLN A 1 142 ? -20.639 -12.335 27.198 1.00 89.88 142 GLN A C 1
ATOM 1114 O O . GLN A 1 142 ? -21.631 -13.038 27.384 1.00 89.88 142 GLN A O 1
ATOM 1119 N N . ILE A 1 143 ? -19.613 -12.730 26.442 1.00 87.00 143 ILE A N 1
ATOM 1120 C CA . ILE A 1 143 ? -19.485 -14.055 25.827 1.00 87.00 143 ILE A CA 1
ATOM 1121 C C . ILE A 1 143 ? -18.158 -14.656 26.301 1.00 87.00 143 ILE A C 1
ATOM 1123 O O . ILE A 1 143 ? -17.072 -14.178 25.965 1.00 87.00 143 ILE A O 1
ATOM 1127 N N . GLY A 1 144 ? -18.244 -15.688 27.144 1.00 86.25 144 GLY A N 1
ATOM 1128 C CA . GLY A 1 144 ? -17.080 -16.247 27.833 1.00 86.25 144 GLY A CA 1
ATOM 1129 C C . GLY A 1 144 ? -16.421 -15.221 28.764 1.00 86.25 144 GLY A C 1
ATOM 1130 O O . GLY A 1 144 ? -17.064 -14.659 29.653 1.00 86.25 144 GLY A O 1
ATOM 1131 N N . SER A 1 145 ? -15.125 -14.974 28.565 1.00 85.44 145 SER A N 1
ATOM 1132 C CA . SER A 1 145 ? -14.330 -14.018 29.351 1.00 85.44 145 SER A CA 1
ATOM 1133 C C . SER A 1 145 ? -14.260 -12.609 28.748 1.00 85.44 145 SER A C 1
ATOM 1135 O O . SER A 1 145 ? -13.584 -11.748 29.310 1.00 85.44 145 SER A O 1
ATOM 1137 N N . ARG A 1 146 ? -14.925 -12.362 27.611 1.00 87.69 146 ARG A N 1
ATOM 1138 C CA . ARG A 1 146 ? -14.850 -11.098 26.865 1.00 87.69 146 ARG A CA 1
ATOM 1139 C C . ARG A 1 146 ? -16.227 -10.501 26.613 1.00 87.69 146 ARG A C 1
ATOM 1141 O O . ARG A 1 146 ? -17.249 -11.159 26.799 1.00 87.69 146 ARG A O 1
ATOM 1148 N N . TYR A 1 147 ? -16.243 -9.246 26.187 1.00 90.56 147 TYR A N 1
ATOM 1149 C CA . TYR A 1 147 ? -17.458 -8.483 25.931 1.00 90.56 147 TYR A CA 1
ATOM 1150 C C . TYR A 1 147 ? -17.586 -8.180 24.442 1.00 90.56 147 TYR A C 1
ATOM 1152 O O . TYR A 1 147 ? -16.623 -7.735 23.823 1.00 90.56 147 TYR A O 1
ATOM 1160 N N . PHE A 1 148 ? -18.773 -8.387 23.879 1.00 90.56 148 PHE A N 1
ATOM 1161 C CA . PHE A 1 148 ? -19.057 -8.241 22.456 1.00 90.56 148 PHE A CA 1
ATOM 1162 C C . PHE A 1 148 ? -20.182 -7.245 22.213 1.00 90.56 148 PHE A C 1
ATOM 1164 O O . PHE A 1 148 ? -21.264 -7.369 22.780 1.00 90.56 148 PHE A O 1
ATOM 1171 N N . TYR A 1 149 ? -19.934 -6.284 21.333 1.00 92.25 149 TYR A N 1
ATOM 1172 C CA . TYR A 1 149 ? -20.950 -5.430 20.737 1.00 92.25 149 TY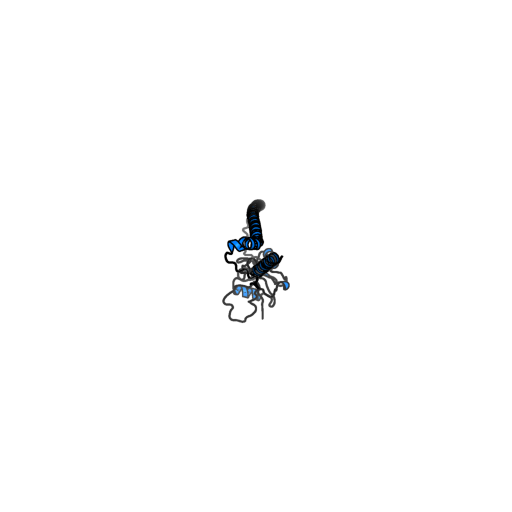R A CA 1
ATOM 1173 C C . TYR A 1 149 ? -21.283 -5.969 19.345 1.00 92.25 149 TYR A C 1
ATOM 1175 O O . TYR A 1 149 ? -20.395 -6.070 18.496 1.00 92.25 149 TYR A O 1
ATOM 1183 N N . ILE A 1 150 ? -22.544 -6.329 19.111 1.00 89.69 150 ILE A N 1
ATOM 1184 C CA . ILE A 1 150 ? -23.011 -6.867 17.827 1.00 89.69 150 ILE A CA 1
ATOM 1185 C C . ILE A 1 150 ? -23.931 -5.831 17.176 1.00 89.69 150 ILE A C 1
ATOM 1187 O O . ILE A 1 150 ? -24.960 -5.475 17.747 1.00 89.69 150 ILE A O 1
ATOM 1191 N N . GLU A 1 151 ? -23.566 -5.358 15.984 1.00 87.94 151 GLU A N 1
ATOM 1192 C CA . GLU A 1 151 ? -24.357 -4.403 15.198 1.00 87.94 151 GLU A CA 1
ATOM 1193 C C . GLU A 1 151 ? -24.894 -5.062 13.933 1.00 87.94 151 GLU A C 1
ATOM 1195 O O . GLU A 1 151 ? -24.126 -5.512 13.082 1.00 87.94 151 GLU A O 1
ATOM 1200 N N . ASN A 1 152 ? -26.218 -5.070 13.799 1.00 86.69 152 ASN A N 1
ATOM 1201 C CA . ASN A 1 152 ? -26.920 -5.753 12.713 1.00 86.69 152 ASN A CA 1
ATOM 1202 C C . ASN A 1 152 ? -27.503 -4.790 11.672 1.00 86.69 152 ASN A C 1
ATOM 1204 O O . ASN A 1 152 ? -27.963 -5.242 10.626 1.00 86.69 152 ASN A O 1
ATOM 1208 N N . LYS A 1 153 ? -27.554 -3.481 11.958 1.00 85.38 153 LYS A N 1
ATOM 1209 C CA . LYS A 1 153 ? -28.327 -2.523 11.151 1.00 85.38 153 LYS A CA 1
ATOM 1210 C C . LYS A 1 153 ? -27.474 -1.494 10.433 1.00 85.38 153 LYS A C 1
ATOM 1212 O O . LYS A 1 153 ? -27.881 -1.022 9.375 1.00 85.38 153 LYS A O 1
ATOM 1217 N N . ASP A 1 154 ? -26.340 -1.122 11.012 1.00 86.12 154 ASP A N 1
ATOM 1218 C CA . ASP A 1 154 ? -25.480 -0.087 10.450 1.00 86.12 154 ASP A CA 1
ATOM 1219 C C . ASP A 1 154 ? -24.405 -0.698 9.546 1.00 86.12 154 ASP A C 1
ATOM 1221 O O . ASP A 1 154 ? -23.365 -1.175 10.003 1.00 86.12 154 ASP A O 1
ATOM 1225 N N . PHE A 1 155 ? -24.709 -0.730 8.250 1.00 85.25 155 PHE A N 1
ATOM 1226 C CA . PHE A 1 155 ? -23.860 -1.283 7.201 1.00 85.25 155 PHE A CA 1
ATOM 1227 C C . PHE A 1 155 ? -22.646 -0.387 6.973 1.00 85.25 155 PHE A C 1
ATOM 1229 O O . PHE A 1 155 ? -22.762 0.720 6.452 1.00 85.25 155 PHE A O 1
ATOM 1236 N N . GLN A 1 156 ? -21.466 -0.886 7.334 1.00 84.69 156 GLN A N 1
ATOM 1237 C CA . GLN A 1 156 ? -20.225 -0.122 7.243 1.00 84.69 156 GLN A CA 1
ATOM 1238 C C . GLN A 1 156 ? -19.170 -0.875 6.424 1.00 84.69 156 GLN A C 1
ATOM 1240 O O . GLN A 1 156 ? -19.170 -2.105 6.331 1.00 84.69 156 GLN A O 1
ATOM 1245 N N . ASN A 1 157 ? -18.225 -0.140 5.833 1.00 84.88 157 ASN A N 1
ATOM 1246 C CA . ASN A 1 157 ? -16.987 -0.739 5.330 1.00 84.88 157 ASN A CA 1
ATOM 1247 C C . ASN A 1 157 ? -16.044 -1.071 6.506 1.00 84.88 157 ASN A C 1
ATOM 1249 O O . ASN A 1 157 ? -16.188 -0.516 7.594 1.00 84.88 157 ASN A O 1
ATOM 1253 N N . TRP A 1 158 ? -15.044 -1.929 6.280 1.00 85.25 158 TRP A N 1
ATOM 1254 C CA . TRP A 1 158 ? -14.148 -2.410 7.344 1.00 85.25 158 TRP A CA 1
ATOM 1255 C C . TRP A 1 158 ? -13.447 -1.293 8.139 1.00 85.25 158 TRP A C 1
ATOM 1257 O O . TRP A 1 158 ? -13.316 -1.392 9.354 1.00 85.25 158 TRP A O 1
ATOM 1267 N N . LEU A 1 159 ? -13.000 -0.218 7.475 1.00 85.81 159 LEU A N 1
ATOM 1268 C CA . LEU A 1 159 ? -12.271 0.867 8.144 1.00 85.81 159 LEU A CA 1
ATOM 1269 C C . LEU A 1 159 ? -13.200 1.685 9.047 1.00 85.81 159 LEU A C 1
ATOM 1271 O O . LEU A 1 159 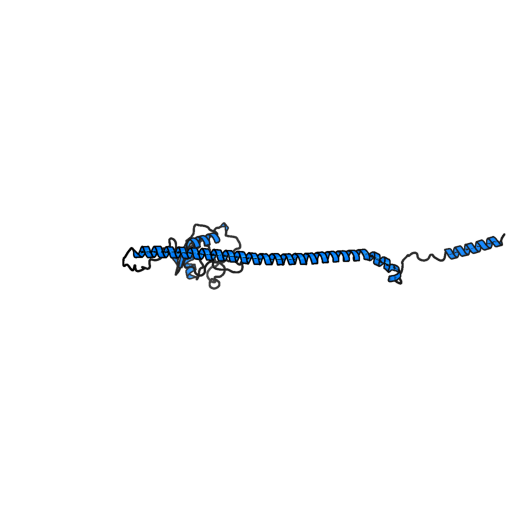? -12.836 2.029 10.171 1.00 85.81 159 LEU A O 1
ATOM 1275 N N . THR A 1 160 ? -14.404 1.985 8.560 1.00 89.38 160 THR A N 1
ATOM 1276 C CA . THR A 1 160 ? -15.439 2.653 9.353 1.00 89.38 160 THR A CA 1
ATOM 1277 C C . THR A 1 160 ? -15.872 1.773 10.526 1.00 89.38 160 THR A C 1
ATOM 1279 O O . THR A 1 160 ? -15.950 2.269 11.646 1.00 89.38 160 THR A O 1
ATOM 1282 N N . ALA A 1 161 ? -16.025 0.467 10.296 1.00 86.56 161 ALA A N 1
ATOM 1283 C CA . ALA A 1 161 ? -16.357 -0.511 11.324 1.00 86.56 161 ALA A CA 1
ATOM 1284 C C . ALA A 1 161 ? -15.307 -0.538 12.453 1.00 86.56 161 ALA A C 1
ATOM 1286 O O . ALA A 1 161 ? -15.652 -0.414 13.628 1.00 86.56 161 ALA A O 1
ATOM 1287 N N . GLU A 1 162 ? -14.017 -0.603 12.116 1.00 89.56 162 GLU A N 1
ATOM 1288 C CA . GLU A 1 162 ? -12.950 -0.552 13.121 1.00 89.56 162 GLU A CA 1
ATOM 1289 C C . GLU A 1 162 ? -12.947 0.768 13.903 1.00 89.56 162 GLU A C 1
ATOM 1291 O O . GLU A 1 162 ? -12.849 0.765 15.131 1.00 89.56 162 GLU A O 1
ATOM 1296 N N . ASN A 1 163 ? -13.113 1.907 13.229 1.00 92.38 163 ASN A N 1
ATOM 1297 C CA . ASN A 1 163 ? -13.170 3.199 13.914 1.00 92.38 163 ASN A CA 1
ATOM 1298 C C . ASN A 1 163 ? -14.369 3.299 14.867 1.00 92.38 163 ASN A C 1
ATOM 1300 O O . ASN A 1 163 ? -14.213 3.777 15.991 1.00 92.38 163 ASN A O 1
ATOM 1304 N N . THR A 1 164 ? -15.541 2.801 14.464 1.00 91.56 164 THR A N 1
ATOM 1305 C CA . THR A 1 164 ? -16.725 2.707 15.331 1.00 91.56 164 THR A CA 1
ATOM 1306 C C . THR A 1 164 ? -16.413 1.916 16.602 1.00 91.56 164 THR A C 1
ATOM 1308 O O . THR A 1 164 ? -16.811 2.308 17.700 1.00 91.56 164 THR A O 1
ATOM 1311 N N . CYS A 1 165 ? -15.651 0.834 16.481 1.00 90.12 165 CYS A N 1
ATOM 1312 C CA . CYS A 1 165 ? -15.268 0.000 17.615 1.00 90.12 165 CYS A CA 1
ATOM 1313 C C . CYS A 1 165 ? -14.282 0.675 18.548 1.00 90.12 165 CYS A C 1
ATOM 1315 O O . CYS A 1 165 ? -14.493 0.660 19.762 1.00 90.12 165 CYS A O 1
ATOM 1317 N N . ARG A 1 166 ? -13.288 1.368 17.989 1.00 92.06 166 ARG A N 1
ATOM 1318 C CA . ARG A 1 166 ? -12.351 2.177 18.772 1.00 92.06 166 ARG A CA 1
ATOM 1319 C C . ARG A 1 166 ? -13.066 3.268 19.562 1.00 92.06 166 ARG A C 1
ATOM 1321 O O . ARG A 1 166 ? -12.760 3.464 20.734 1.00 92.06 166 ARG A O 1
ATOM 1328 N N . LEU A 1 167 ? -14.060 3.926 18.962 1.00 91.19 167 LEU A N 1
ATOM 1329 C CA . LEU A 1 167 ? -14.890 4.928 19.645 1.00 91.19 167 LEU A CA 1
ATOM 1330 C C . LEU A 1 167 ? -15.733 4.331 20.782 1.00 91.19 167 LEU A C 1
ATOM 1332 O O . LEU A 1 167 ? -16.025 5.023 21.754 1.00 91.19 167 LEU A O 1
ATOM 1336 N N . LYS A 1 168 ? -16.095 3.048 20.690 1.00 88.44 168 LYS A N 1
ATOM 1337 C CA . LYS A 1 168 ? -16.787 2.294 21.748 1.00 88.44 168 LYS A CA 1
ATOM 1338 C C . LYS A 1 168 ? -15.832 1.678 22.781 1.00 88.44 168 LYS A C 1
ATOM 1340 O O . LYS A 1 168 ? -16.289 0.952 23.658 1.00 88.44 168 LYS A O 1
ATOM 1345 N N . GLY A 1 169 ? -14.528 1.955 22.693 1.00 88.00 169 GLY A N 1
ATOM 1346 C CA . GLY A 1 169 ? -13.517 1.440 23.622 1.00 88.00 169 GLY A CA 1
ATOM 1347 C C . GLY A 1 169 ? -13.066 0.003 23.342 1.00 88.00 169 GLY A C 1
ATOM 1348 O O . GLY A 1 169 ? -12.503 -0.639 24.226 1.00 88.00 169 GLY A O 1
ATOM 1349 N N . GLY A 1 170 ? -13.314 -0.514 22.136 1.00 90.62 170 GLY A N 1
ATOM 1350 C CA . GLY A 1 170 ? -12.924 -1.858 21.714 1.00 90.62 170 GLY A CA 1
ATOM 1351 C C . GLY A 1 170 ? -12.309 -1.897 20.318 1.00 90.62 170 GLY A C 1
ATOM 1352 O O . GLY A 1 170 ? -11.916 -0.879 19.757 1.00 90.62 170 GLY A O 1
ATOM 1353 N N . HIS A 1 171 ? -12.241 -3.096 19.752 1.00 92.19 171 HIS A N 1
ATOM 1354 C CA . HIS A 1 171 ? -11.729 -3.354 18.403 1.00 92.19 171 HIS A CA 1
ATOM 1355 C C . HIS A 1 171 ? -12.616 -4.375 17.691 1.00 92.19 171 HIS A C 1
ATOM 1357 O O . HIS A 1 171 ? -13.363 -5.111 18.346 1.00 92.19 171 HIS A O 1
ATOM 1363 N N . LEU A 1 172 ? -12.538 -4.465 16.363 1.00 87.75 172 LEU A N 1
ATOM 1364 C CA . LEU A 1 172 ? -13.166 -5.575 15.648 1.00 87.75 172 LEU A CA 1
ATOM 1365 C C . LEU A 1 172 ? -12.665 -6.923 16.186 1.00 87.75 172 LEU A C 1
ATOM 1367 O O . LEU A 1 172 ? -11.482 -7.113 16.479 1.00 87.75 172 LEU A O 1
ATOM 1371 N N . ALA A 1 173 ? -13.591 -7.869 16.333 1.00 85.12 173 ALA A N 1
ATOM 1372 C CA . ALA A 1 173 ? -13.338 -9.125 17.019 1.00 85.12 173 ALA A CA 1
ATOM 1373 C C . ALA A 1 173 ? -12.289 -9.977 16.290 1.00 85.12 173 ALA A C 1
ATOM 1375 O O . ALA A 1 173 ? -12.408 -10.261 15.097 1.00 85.12 173 ALA A O 1
ATOM 1376 N N . SER A 1 174 ? -11.295 -10.451 17.041 1.00 83.69 174 SER A N 1
ATOM 1377 C CA . SER A 1 174 ? -10.479 -11.607 16.668 1.00 83.69 174 SER A CA 1
ATOM 1378 C C . SER A 1 174 ? -10.943 -12.790 17.496 1.00 83.69 174 SER A C 1
ATOM 1380 O O . SER A 1 174 ? -10.741 -12.801 18.713 1.00 83.69 174 SER A O 1
ATOM 1382 N N . ILE A 1 175 ? -11.605 -13.746 16.852 1.00 80.31 175 ILE A N 1
ATOM 1383 C CA . ILE A 1 175 ? -12.195 -14.911 17.512 1.00 80.31 175 ILE A CA 1
ATOM 1384 C C . ILE A 1 175 ? -11.080 -15.882 17.897 1.00 80.31 175 ILE A C 1
ATOM 1386 O O . ILE A 1 175 ? -10.265 -16.244 17.049 1.00 80.31 175 ILE A O 1
ATOM 1390 N N . LYS A 1 176 ? -11.019 -16.278 19.174 1.00 78.44 176 LYS A N 1
ATOM 1391 C CA . LYS A 1 176 ? -9.886 -17.063 19.694 1.00 78.44 176 LYS A CA 1
ATOM 1392 C C . LYS A 1 176 ? -10.046 -18.568 19.528 1.00 78.44 176 LYS A C 1
ATOM 1394 O O . LYS A 1 176 ? -9.049 -19.277 19.430 1.00 78.44 176 LYS A O 1
ATOM 1399 N N . ASN A 1 177 ? -11.277 -19.065 19.581 1.00 76.62 177 ASN A N 1
ATOM 1400 C CA . ASN A 1 177 ? -11.563 -20.494 19.599 1.00 76.62 177 ASN A CA 1
ATOM 1401 C C . ASN A 1 177 ? -12.974 -20.799 19.078 1.00 76.62 177 ASN A C 1
ATOM 1403 O O . ASN A 1 177 ? -13.784 -19.902 18.833 1.00 76.62 177 ASN A O 1
ATOM 1407 N N . GLU A 1 178 ? -13.246 -22.091 18.901 1.00 77.31 178 GLU A N 1
ATOM 1408 C CA . GLU A 1 178 ? -14.510 -22.598 18.369 1.00 77.31 178 GLU A CA 1
ATOM 1409 C C . GLU A 1 178 ? -15.706 -22.312 19.288 1.00 77.31 178 GLU A C 1
ATOM 1411 O O . GLU A 1 178 ? -16.780 -21.970 18.798 1.00 77.31 178 GLU A O 1
ATOM 1416 N N . ASP A 1 179 ? -15.529 -22.377 20.609 1.00 80.38 179 ASP A N 1
ATOM 1417 C CA . ASP A 1 179 ? -16.606 -22.099 21.568 1.00 80.38 179 ASP A CA 1
ATOM 1418 C C . ASP A 1 179 ? -17.079 -20.645 21.476 1.00 80.38 179 ASP A C 1
ATOM 1420 O O . ASP A 1 179 ? -18.278 -20.364 21.419 1.00 80.38 179 ASP A O 1
ATOM 1424 N N . GLU A 1 180 ? -16.130 -19.713 21.404 1.00 81.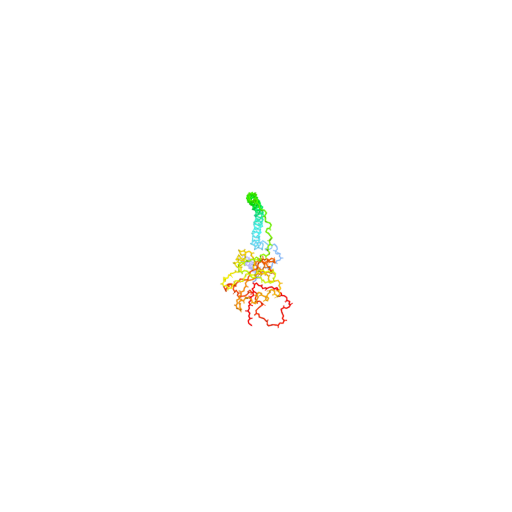31 180 GLU A N 1
ATOM 1425 C CA . GLU A 1 180 ? -16.400 -18.294 21.224 1.00 81.31 180 GLU A CA 1
ATOM 1426 C C . GLU A 1 180 ? -17.075 -18.031 19.874 1.00 81.31 180 GLU A C 1
ATOM 1428 O O . GLU A 1 180 ? -18.080 -17.321 19.816 1.00 81.31 180 GLU A O 1
ATOM 1433 N N . PHE A 1 181 ? -16.574 -18.654 18.801 1.00 82.75 181 PHE A N 1
ATOM 1434 C CA . PHE A 1 181 ? -17.203 -18.583 17.486 1.00 82.75 181 PHE A CA 1
ATOM 1435 C C . PHE A 1 181 ? -18.655 -19.040 17.546 1.00 82.75 181 PHE A C 1
ATOM 1437 O O . PHE A 1 181 ? -19.537 -18.303 17.122 1.00 82.75 181 PHE A O 1
ATOM 1444 N N . ASN A 1 182 ? -18.920 -20.224 18.098 1.00 81.44 182 ASN A N 1
ATOM 1445 C CA . ASN A 1 182 ? -20.260 -20.795 18.174 1.00 81.44 182 ASN A CA 1
ATOM 1446 C C . ASN A 1 182 ? -21.210 -19.915 18.997 1.00 81.44 182 ASN A C 1
ATOM 1448 O O . ASN A 1 182 ? -22.360 -19.712 18.600 1.00 81.44 182 ASN A O 1
ATOM 1452 N N . ALA A 1 183 ? -20.728 -19.353 20.107 1.00 85.62 183 ALA A N 1
ATOM 1453 C CA . ALA A 1 183 ? -21.515 -18.476 20.964 1.00 85.62 183 ALA A CA 1
ATOM 1454 C C . ALA A 1 183 ? -21.852 -17.131 20.296 1.00 85.62 183 ALA A C 1
ATOM 1456 O O . ALA A 1 183 ? -22.990 -16.668 20.402 1.00 85.62 183 ALA A O 1
ATOM 1457 N N . ILE A 1 184 ? -20.904 -16.528 19.569 1.00 84.38 184 ILE A N 1
ATOM 1458 C CA . ILE A 1 184 ? -21.155 -15.331 18.751 1.00 84.38 184 ILE A CA 1
ATOM 1459 C C . ILE A 1 184 ? -22.126 -15.682 17.623 1.00 84.38 184 ILE A C 1
ATOM 1461 O O . ILE A 1 184 ? -23.131 -15.007 17.435 1.00 84.38 184 ILE A O 1
ATOM 1465 N N . ASN A 1 185 ? -21.862 -16.773 16.908 1.00 82.62 185 ASN A N 1
ATOM 1466 C CA . ASN A 1 185 ? -22.613 -17.213 15.740 1.00 82.62 185 ASN A CA 1
ATOM 1467 C C . ASN A 1 185 ? -24.094 -17.487 16.049 1.00 82.62 185 ASN A C 1
ATOM 1469 O O . ASN A 1 185 ? -24.959 -17.235 15.215 1.00 82.62 185 ASN A O 1
ATOM 1473 N N . ALA A 1 186 ? -24.408 -17.938 17.266 1.00 85.62 186 ALA A N 1
ATOM 1474 C CA . ALA A 1 186 ? -25.783 -18.106 17.737 1.00 85.62 186 ALA A CA 1
ATOM 1475 C C . ALA A 1 186 ? -26.574 -16.784 17.847 1.00 85.62 186 ALA A C 1
ATOM 1477 O O . ALA A 1 186 ? -27.803 -16.818 17.919 1.00 85.62 186 ALA A O 1
ATOM 1478 N N . LYS A 1 187 ? -25.885 -15.637 17.868 1.00 86.38 187 LYS A N 1
ATOM 1479 C CA . LYS A 1 187 ? -26.455 -14.289 18.033 1.00 86.38 187 LYS A CA 1
ATOM 1480 C C . LYS A 1 187 ? -26.480 -13.470 16.742 1.00 86.38 187 LYS A C 1
ATOM 1482 O O . LYS A 1 187 ? -27.041 -12.377 16.741 1.00 86.38 187 LYS A O 1
ATOM 1487 N N . LEU A 1 188 ? -25.869 -13.974 15.671 1.00 86.00 188 LEU A N 1
ATOM 1488 C CA . LEU A 1 188 ? -25.786 -13.291 14.383 1.00 86.00 188 LEU A CA 1
ATOM 1489 C C . LEU A 1 188 ? -26.992 -13.611 13.492 1.00 86.00 188 LEU A C 1
ATOM 1491 O O . LEU A 1 188 ? -27.582 -14.695 13.559 1.00 86.00 188 LEU A O 1
ATOM 1495 N N . ASP A 1 189 ? -27.328 -12.678 12.605 1.00 84.00 189 ASP A N 1
ATOM 1496 C CA . ASP A 1 189 ? -28.405 -12.856 11.640 1.00 84.00 189 ASP A CA 1
ATOM 1497 C C . ASP A 1 189 ? -27.989 -13.819 10.521 1.00 84.00 189 ASP A C 1
ATOM 1499 O O . ASP A 1 189 ? -26.950 -13.679 9.871 1.00 84.00 189 ASP A O 1
ATOM 1503 N N . LYS A 1 190 ? -28.852 -14.807 10.259 1.00 75.50 190 LYS A N 1
ATOM 1504 C CA . LYS A 1 190 ? -28.550 -16.001 9.448 1.00 75.50 190 LYS A CA 1
ATOM 1505 C C . LYS A 1 190 ? -28.337 -15.780 7.945 1.00 75.50 190 LYS A C 1
ATOM 1507 O O . LYS A 1 190 ? -28.212 -16.759 7.231 1.00 75.50 190 LYS A O 1
ATOM 1512 N N . ASN A 1 191 ? -28.331 -14.545 7.456 1.00 74.56 191 ASN A N 1
ATOM 1513 C CA . ASN A 1 191 ? -28.060 -14.205 6.051 1.00 74.56 191 ASN A CA 1
ATOM 1514 C C . ASN A 1 191 ? -27.242 -12.911 5.934 1.00 74.56 191 ASN A C 1
ATOM 1516 O O . ASN A 1 191 ? -27.270 -12.240 4.902 1.00 74.56 191 ASN A O 1
ATOM 1520 N N . THR A 1 192 ? -26.554 -12.548 7.010 1.00 72.75 192 THR A N 1
ATOM 1521 C CA . THR A 1 192 ? -25.823 -11.295 7.122 1.00 72.75 192 THR A CA 1
ATOM 1522 C C . THR A 1 192 ? -24.335 -11.599 7.217 1.00 72.75 192 THR A C 1
ATOM 1524 O O . THR A 1 192 ? -23.926 -12.629 7.759 1.00 72.75 192 THR A O 1
ATOM 1527 N N . TYR A 1 193 ? -23.525 -10.714 6.644 1.00 81.31 193 TYR A N 1
ATOM 1528 C CA . TYR A 1 193 ? -22.076 -10.774 6.762 1.00 81.31 193 TYR A CA 1
ATOM 1529 C C . TYR A 1 193 ? -21.623 -9.809 7.842 1.00 81.31 193 TYR A C 1
ATOM 1531 O O . TYR A 1 193 ? -22.128 -8.690 7.920 1.00 81.31 193 TYR A O 1
ATOM 1539 N N . TYR A 1 194 ? -20.629 -10.226 8.617 1.00 81.69 194 TYR A N 1
ATOM 1540 C CA . TYR A 1 194 ? -20.058 -9.408 9.679 1.00 81.69 194 TYR A CA 1
ATOM 1541 C C . TYR A 1 194 ? -18.548 -9.273 9.532 1.00 81.69 194 TYR A C 1
ATOM 1543 O O . TYR A 1 194 ? -17.869 -10.232 9.159 1.00 81.69 194 TYR A O 1
ATOM 1551 N N . TRP A 1 195 ? -18.031 -8.087 9.846 1.00 85.38 195 TRP A N 1
ATOM 1552 C CA . TRP A 1 195 ? -16.608 -7.789 9.888 1.00 85.38 195 TRP A CA 1
ATOM 1553 C C . TRP A 1 195 ? -15.935 -8.375 11.125 1.00 85.38 195 TRP A C 1
ATOM 1555 O O . TRP A 1 195 ? -16.445 -8.268 12.241 1.00 85.38 195 TRP A O 1
ATOM 1565 N N . LEU A 1 196 ? -14.737 -8.917 10.908 1.00 84.06 196 LEU A N 1
ATOM 1566 C CA . LEU A 1 196 ? -13.788 -9.300 11.949 1.00 84.06 196 LEU A CA 1
ATOM 1567 C C . LEU A 1 196 ? -12.517 -8.447 11.879 1.00 84.06 196 LEU A C 1
ATOM 1569 O O . LEU A 1 196 ? -12.243 -7.775 10.884 1.00 84.06 196 LEU A O 1
ATOM 1573 N N . GLY A 1 197 ? -11.710 -8.511 12.937 1.00 80.06 197 GLY A N 1
ATOM 1574 C CA . GLY A 1 197 ? -10.473 -7.738 13.067 1.00 80.06 197 GLY A CA 1
ATOM 1575 C C . GLY A 1 197 ? -9.321 -8.222 12.185 1.00 80.06 197 GLY A C 1
ATOM 1576 O O . GLY A 1 197 ? -8.336 -7.505 12.019 1.00 80.06 197 GLY A O 1
ATOM 1577 N N . ILE A 1 198 ? -9.422 -9.416 11.598 1.00 78.69 198 ILE A N 1
ATOM 1578 C CA . ILE A 1 198 ? -8.379 -9.977 10.732 1.00 78.69 198 ILE A CA 1
ATOM 1579 C C . ILE A 1 198 ? -8.401 -9.271 9.372 1.00 78.69 198 ILE A C 1
ATOM 1581 O O . ILE A 1 198 ? -9.448 -9.167 8.737 1.00 78.69 198 ILE A O 1
ATOM 1585 N N . ASN A 1 199 ? -7.240 -8.816 8.901 1.00 75.75 199 ASN A N 1
ATOM 1586 C CA . ASN A 1 199 ? -7.091 -8.120 7.626 1.00 75.75 199 ASN A CA 1
ATOM 1587 C C . ASN A 1 199 ? -5.686 -8.325 7.022 1.00 75.75 199 ASN A C 1
ATOM 1589 O O . ASN A 1 199 ? -4.764 -8.731 7.720 1.00 75.75 199 ASN A O 1
ATOM 1593 N N . ASN A 1 200 ? -5.519 -8.038 5.730 1.00 72.62 200 ASN A N 1
ATOM 1594 C CA . ASN A 1 200 ? -4.238 -8.097 5.007 1.00 72.62 200 ASN A CA 1
ATOM 1595 C C . ASN A 1 200 ? -3.918 -6.773 4.287 1.00 72.62 200 ASN A C 1
ATOM 1597 O O . ASN A 1 200 ? -3.343 -6.761 3.198 1.00 72.62 200 ASN A O 1
ATOM 1601 N N . ARG A 1 201 ? -4.352 -5.645 4.869 1.00 72.38 201 ARG A N 1
ATOM 1602 C CA . ARG A 1 201 ? -4.299 -4.325 4.214 1.00 72.38 201 ARG A CA 1
ATOM 1603 C C . ARG A 1 201 ? -2.876 -3.791 4.071 1.00 72.38 201 ARG A C 1
ATOM 1605 O O . ARG A 1 201 ? -2.594 -3.099 3.101 1.00 72.38 201 ARG A O 1
ATOM 1612 N N . GLU A 1 202 ? -1.999 -4.114 5.017 1.00 74.75 202 GLU A N 1
ATOM 1613 C CA . GLU A 1 202 ? -0.589 -3.703 4.984 1.00 74.75 202 GLU A CA 1
ATOM 1614 C C . GLU A 1 202 ? 0.247 -4.588 4.055 1.00 74.75 202 GLU A C 1
ATOM 1616 O O . GLU A 1 202 ? 1.148 -4.113 3.369 1.00 74.75 202 GLU A O 1
ATOM 1621 N N . ASN A 1 203 ? -0.071 -5.883 3.998 1.00 73.19 203 ASN A N 1
ATOM 1622 C CA . ASN A 1 203 ? 0.622 -6.844 3.155 1.00 73.19 203 ASN A CA 1
ATOM 1623 C C . ASN A 1 203 ? -0.356 -7.916 2.679 1.00 73.19 203 ASN A C 1
ATOM 1625 O O . ASN A 1 203 ? -0.832 -8.726 3.467 1.00 73.19 203 ASN A O 1
ATOM 1629 N N . VAL A 1 204 ? -0.584 -7.984 1.366 1.00 72.62 204 VAL A N 1
ATOM 1630 C CA . VAL A 1 204 ? -1.546 -8.912 0.744 1.00 72.62 204 VAL A CA 1
ATOM 1631 C C . VAL A 1 204 ? -1.272 -10.381 1.105 1.00 72.62 204 VAL A C 1
ATOM 1633 O O . VAL A 1 204 ? -2.204 -11.185 1.145 1.00 72.62 204 VAL A O 1
ATOM 1636 N N . LYS A 1 205 ? -0.011 -10.734 1.399 1.00 71.56 205 LYS A N 1
ATOM 1637 C CA . LYS A 1 205 ? 0.411 -12.095 1.765 1.00 71.56 205 LYS A CA 1
ATOM 1638 C C . LYS A 1 205 ? 0.271 -12.412 3.258 1.00 71.56 205 LYS A C 1
ATOM 1640 O O . LYS A 1 205 ? 0.404 -13.576 3.623 1.00 71.56 205 LYS A O 1
ATOM 1645 N N . GLN A 1 206 ? 0.026 -11.420 4.115 1.00 68.44 206 GLN A N 1
ATOM 1646 C CA . GLN A 1 206 ? 0.015 -11.581 5.568 1.00 68.44 206 GLN A CA 1
ATOM 1647 C C . GLN A 1 206 ? -1.313 -11.110 6.159 1.00 68.44 206 GLN A C 1
ATOM 1649 O O . GLN A 1 206 ? -1.725 -9.974 5.961 1.00 68.44 206 GLN A O 1
ATOM 1654 N N . TYR A 1 207 ? -1.965 -11.986 6.923 1.00 69.62 207 TYR A N 1
ATOM 1655 C CA . TYR A 1 207 ? -3.183 -11.649 7.653 1.00 69.62 207 TYR A CA 1
ATOM 1656 C C . TYR A 1 207 ? -2.844 -11.372 9.114 1.00 69.62 207 TYR A C 1
ATOM 1658 O O . TYR A 1 207 ? -2.269 -12.228 9.785 1.00 69.62 207 TYR A O 1
ATOM 1666 N N . LEU A 1 208 ? -3.213 -10.191 9.597 1.00 73.81 208 LEU A N 1
ATOM 1667 C CA . LEU A 1 208 ? -2.995 -9.742 10.966 1.00 73.81 208 LEU A CA 1
ATOM 1668 C C . LEU A 1 208 ? -4.323 -9.331 11.595 1.00 73.81 208 LEU A C 1
ATOM 1670 O O . LEU A 1 208 ? -5.206 -8.802 10.918 1.00 73.81 208 LEU A O 1
ATOM 1674 N N . SER A 1 209 ? -4.464 -9.581 12.895 1.00 79.56 209 SER A N 1
ATOM 1675 C CA . SER A 1 209 ? -5.557 -8.998 13.669 1.00 79.56 209 SER A CA 1
ATOM 1676 C C . SER A 1 209 ? -5.271 -7.523 13.927 1.00 79.56 209 SER A C 1
ATOM 1678 O O . SER A 1 209 ? -4.143 -7.159 14.252 1.00 79.56 209 SER A O 1
ATOM 1680 N N . VAL A 1 210 ? -6.304 -6.690 13.841 1.00 81.56 210 VAL A N 1
ATOM 1681 C CA . VAL A 1 210 ? -6.240 -5.268 14.195 1.00 81.56 210 VAL A CA 1
ATOM 1682 C C . VAL A 1 210 ? -5.892 -5.036 15.669 1.00 81.56 210 VAL A C 1
ATOM 1684 O O . VAL A 1 210 ? -5.286 -4.026 16.010 1.00 81.56 210 VAL A O 1
ATOM 1687 N N . ALA A 1 211 ? -6.225 -5.993 16.539 1.00 82.25 211 ALA A N 1
ATOM 1688 C CA . ALA A 1 211 ? -5.867 -5.975 17.949 1.00 82.25 211 ALA A CA 1
ATOM 1689 C C . ALA A 1 211 ? -5.537 -7.383 18.453 1.00 82.25 211 ALA A C 1
ATOM 1691 O O . ALA A 1 211 ? -6.215 -8.360 18.121 1.00 82.25 211 ALA A O 1
ATOM 1692 N N . SER A 1 212 ? -4.501 -7.480 19.285 1.00 77.69 212 SER A N 1
ATOM 1693 C CA . SER A 1 212 ? -4.154 -8.722 19.977 1.00 77.69 212 SER A CA 1
ATOM 1694 C C . SER A 1 212 ? -5.005 -8.841 21.238 1.00 77.69 212 SER A C 1
ATOM 1696 O O . SER A 1 212 ? -4.871 -8.030 22.147 1.00 77.69 212 SER A O 1
ATOM 1698 N N . ASP A 1 213 ? -5.890 -9.836 21.280 1.00 75.69 213 ASP A N 1
ATOM 1699 C CA . ASP A 1 213 ? -6.678 -10.199 22.463 1.00 75.69 213 ASP A CA 1
ATOM 1700 C C . ASP A 1 213 ? -7.465 -9.064 23.163 1.00 75.69 213 ASP A C 1
ATOM 1702 O O . ASP A 1 213 ? -7.447 -8.972 24.393 1.00 75.69 213 ASP A O 1
ATOM 1706 N N . PRO A 1 214 ? -8.231 -8.230 22.431 1.00 80.19 214 PRO A N 1
ATOM 1707 C CA . PRO A 1 214 ? -9.008 -7.156 23.048 1.00 80.19 214 PRO A CA 1
ATOM 1708 C C . PRO A 1 214 ? -10.083 -7.709 23.999 1.00 80.19 214 PRO A C 1
ATOM 1710 O O . PRO A 1 214 ? -10.746 -8.696 23.670 1.00 80.19 214 PRO A O 1
ATOM 1713 N N . LEU A 1 215 ? -10.276 -7.060 25.159 1.00 82.50 215 LEU A N 1
ATOM 1714 C CA . LEU A 1 215 ? -11.337 -7.386 26.130 1.00 82.50 215 LEU A CA 1
ATOM 1715 C C . LEU A 1 215 ? -12.733 -6.996 25.609 1.00 82.50 215 LEU A C 1
ATOM 1717 O O . LEU A 1 215 ? -13.700 -7.724 25.838 1.00 82.50 215 LEU A O 1
ATOM 1721 N N . PHE A 1 216 ? -12.808 -5.880 24.877 1.00 85.56 216 PHE A N 1
ATOM 1722 C CA . PHE A 1 216 ? -14.010 -5.361 24.222 1.00 85.56 216 PHE A CA 1
ATOM 1723 C C . PHE A 1 216 ? -13.912 -5.577 22.714 1.00 85.56 216 PHE A C 1
ATOM 1725 O O . PHE A 1 216 ? -13.026 -5.044 22.044 1.00 85.56 216 PHE A O 1
ATOM 1732 N N . CYS A 1 217 ? -14.825 -6.383 22.194 1.00 87.50 217 CYS A N 1
ATOM 1733 C CA . CYS A 1 217 ? -14.855 -6.838 20.817 1.00 87.50 217 CYS A CA 1
ATOM 1734 C C . CYS A 1 217 ? -16.110 -6.326 20.116 1.00 87.50 217 CYS A C 1
ATOM 1736 O O . CYS A 1 217 ? -17.181 -6.249 20.711 1.00 87.50 217 CYS A O 1
ATOM 1738 N N . CYS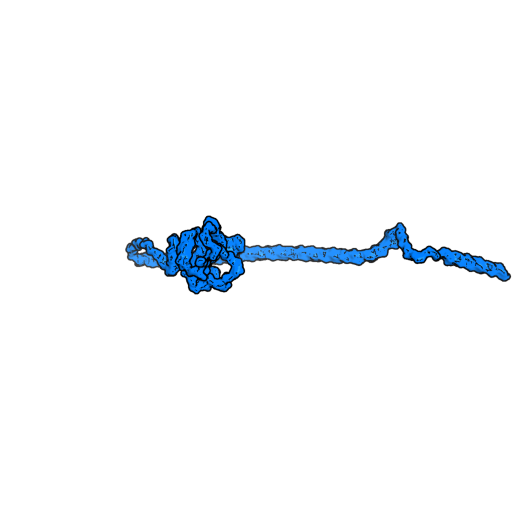 A 1 218 ? -16.000 -6.041 18.830 1.00 87.12 218 CYS A N 1
ATOM 1739 C CA . CYS A 1 218 ? -17.137 -5.731 17.981 1.00 87.12 218 CYS A CA 1
ATOM 1740 C C . CYS A 1 218 ? -17.328 -6.756 16.875 1.00 87.12 218 CYS A C 1
ATOM 1742 O O . CYS A 1 218 ? -16.356 -7.223 16.281 1.00 87.12 218 CYS A O 1
ATOM 1744 N N . VAL A 1 219 ? -18.583 -6.970 16.502 1.00 83.38 219 VAL A N 1
ATOM 1745 C CA . VAL A 1 219 ? -18.983 -7.703 15.304 1.00 83.38 219 VAL A CA 1
ATOM 1746 C C . VAL A 1 219 ? -20.001 -6.832 14.570 1.00 83.38 219 VAL A C 1
ATOM 1748 O O . VAL A 1 219 ? -21.137 -6.698 15.016 1.00 83.38 219 VAL A O 1
ATOM 1751 N N . LEU A 1 220 ? -19.576 -6.165 13.495 1.00 82.00 220 LEU A N 1
ATOM 1752 C CA . LEU A 1 220 ? -20.394 -5.169 12.786 1.00 82.00 220 LEU A CA 1
ATOM 1753 C C . LEU A 1 220 ? -20.780 -5.665 11.394 1.00 82.00 220 LEU A C 1
ATOM 1755 O O . LEU A 1 220 ? -19.960 -6.282 10.716 1.00 82.00 220 LEU A O 1
ATOM 1759 N N . VAL A 1 221 ? -22.006 -5.386 10.962 1.00 80.94 221 VAL A N 1
ATOM 1760 C CA . VAL A 1 221 ? -22.515 -5.794 9.649 1.00 80.94 221 VAL A CA 1
ATOM 1761 C C . VAL A 1 221 ? -21.755 -5.143 8.475 1.00 80.94 221 VAL A C 1
ATOM 1763 O O . VAL A 1 221 ? -21.344 -3.982 8.514 1.00 80.94 221 VAL A O 1
ATOM 1766 N N . VAL A 1 222 ? -21.559 -5.923 7.410 1.00 79.50 222 VAL A N 1
ATOM 1767 C CA . VAL A 1 222 ? -20.815 -5.556 6.195 1.00 79.50 222 VAL A CA 1
ATOM 1768 C C . VAL A 1 222 ? -21.702 -4.836 5.191 1.00 79.50 222 VAL A C 1
ATOM 1770 O O . VAL A 1 222 ? -22.722 -5.380 4.782 1.00 79.50 222 VAL A O 1
ATOM 1773 N N . ASP A 1 223 ? -21.252 -3.685 4.692 1.00 73.69 223 ASP A N 1
ATOM 1774 C CA . ASP A 1 223 ? -21.868 -2.997 3.552 1.00 73.69 223 ASP A CA 1
ATOM 1775 C C . ASP A 1 223 ? -21.844 -3.840 2.259 1.00 73.69 223 ASP A C 1
ATOM 1777 O O . ASP A 1 223 ? -20.781 -4.256 1.786 1.00 73.69 223 ASP A O 1
ATOM 1781 N N . ASN A 1 224 ? -23.016 -4.041 1.644 1.00 63.50 224 ASN A N 1
ATOM 1782 C CA . ASN A 1 224 ? -23.188 -4.769 0.383 1.00 63.50 224 ASN A CA 1
ATOM 1783 C C . ASN A 1 224 ? -22.321 -4.217 -0.761 1.00 63.50 224 ASN A C 1
ATOM 1785 O O . ASN A 1 224 ? -21.910 -4.991 -1.625 1.00 63.50 224 ASN A O 1
ATOM 1789 N N . ALA A 1 225 ? -21.993 -2.920 -0.768 1.00 57.12 225 ALA A N 1
ATOM 1790 C CA . ALA A 1 225 ? -21.102 -2.331 -1.772 1.00 57.12 225 ALA A CA 1
ATOM 1791 C C . ALA A 1 225 ? -19.649 -2.842 -1.671 1.00 57.12 225 ALA A C 1
ATOM 1793 O O . ALA A 1 225 ? -18.880 -2.735 -2.625 1.00 57.12 225 ALA A O 1
ATOM 1794 N N . THR A 1 226 ? -19.271 -3.422 -0.527 1.00 54.97 226 THR A N 1
ATOM 1795 C CA . THR A 1 226 ? -17.929 -3.969 -0.268 1.00 54.97 226 THR A CA 1
ATOM 1796 C C . THR A 1 226 ? -17.824 -5.480 -0.479 1.00 54.97 226 THR A C 1
ATOM 1798 O O . THR A 1 226 ? -16.728 -6.036 -0.377 1.00 54.97 226 THR A O 1
ATOM 1801 N N . LEU A 1 227 ? -18.927 -6.151 -0.836 1.00 55.66 227 LEU A N 1
ATOM 1802 C CA . LEU A 1 227 ? -18.932 -7.551 -1.267 1.00 55.66 227 LEU A CA 1
ATOM 1803 C C . LEU A 1 227 ? -18.369 -7.652 -2.694 1.00 55.66 227 LEU A C 1
ATOM 1805 O O . LEU A 1 227 ? -19.088 -7.866 -3.668 1.00 55.66 227 LEU A O 1
ATOM 1809 N N . VAL A 1 228 ? -17.057 -7.461 -2.833 1.00 40.62 228 VAL A N 1
ATOM 1810 C CA . VAL A 1 228 ? -16.366 -7.604 -4.117 1.0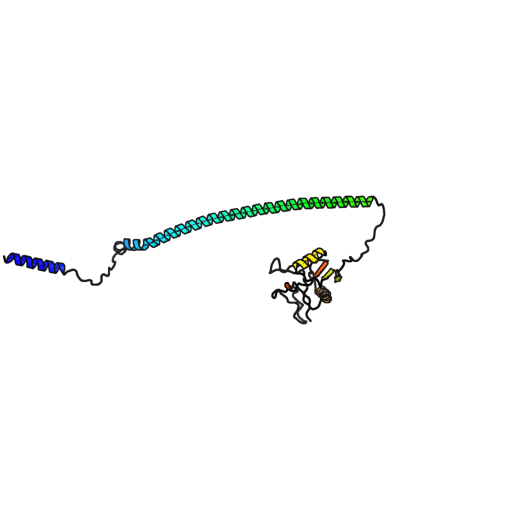0 40.62 228 VAL A CA 1
ATOM 1811 C C . VAL A 1 228 ? -16.254 -9.100 -4.453 1.00 40.62 228 VAL A C 1
ATOM 1813 O O . VAL A 1 228 ? -15.724 -9.865 -3.636 1.00 40.62 228 VAL A O 1
ATOM 1816 N N . PRO A 1 229 ? -16.698 -9.557 -5.640 1.00 34.94 229 PRO A N 1
ATOM 1817 C CA . PRO A 1 229 ? -16.508 -10.939 -6.068 1.00 34.94 229 PRO A CA 1
ATOM 1818 C C . PRO A 1 229 ? -15.004 -11.196 -6.239 1.00 34.94 229 PRO A C 1
ATOM 1820 O O . PRO A 1 229 ? -14.399 -10.717 -7.192 1.00 34.94 229 PRO A O 1
ATOM 1823 N N . GLY A 1 230 ? -14.379 -11.902 -5.293 1.00 35.41 230 GLY A N 1
ATOM 1824 C CA . GLY A 1 230 ? -12.947 -12.232 -5.361 1.00 35.41 230 GLY A CA 1
ATOM 1825 C C . GLY A 1 230 ? -12.172 -12.141 -4.046 1.00 35.41 230 GLY A C 1
ATOM 1826 O O . GLY A 1 230 ? -11.049 -12.635 -3.991 1.00 35.41 230 GLY A O 1
ATOM 1827 N N . TYR A 1 231 ? -12.745 -11.582 -2.976 1.00 37.09 231 TYR A N 1
ATOM 1828 C CA . TYR A 1 231 ? -12.140 -11.682 -1.644 1.00 37.09 231 TYR A CA 1
ATOM 1829 C C . TYR A 1 231 ? -12.520 -13.013 -0.979 1.00 37.09 231 TYR A C 1
ATOM 1831 O O . TYR A 1 231 ? -13.661 -13.468 -1.053 1.00 37.09 231 TYR A O 1
ATOM 1839 N N . VAL A 1 232 ? -11.511 -13.673 -0.406 1.00 35.00 232 VAL A N 1
ATOM 1840 C CA . VAL A 1 232 ? -11.516 -15.068 0.057 1.00 35.00 232 VAL A CA 1
ATOM 1841 C C . VAL A 1 232 ? -12.646 -15.324 1.064 1.00 35.00 232 VAL A C 1
ATOM 1843 O O . VAL A 1 232 ? -12.562 -14.953 2.230 1.00 35.00 232 VAL A O 1
ATOM 1846 N N . ASN A 1 233 ? -13.697 -16.002 0.600 1.00 39.38 233 ASN A N 1
ATOM 1847 C CA . ASN A 1 233 ? -14.862 -16.424 1.375 1.00 39.38 233 ASN A CA 1
ATOM 1848 C C . ASN A 1 233 ? -14.870 -17.953 1.462 1.00 39.38 233 ASN A C 1
ATOM 1850 O O . ASN A 1 233 ? -15.196 -18.610 0.477 1.00 39.38 233 ASN A O 1
ATOM 1854 N N . PHE A 1 234 ? -14.515 -18.542 2.611 1.00 33.12 234 PHE A N 1
ATOM 1855 C CA . PHE A 1 234 ? -14.443 -20.012 2.718 1.00 33.12 234 PHE A CA 1
ATOM 1856 C C . PHE A 1 234 ? -15.042 -20.648 3.984 1.00 33.12 234 PHE A C 1
ATOM 1858 O O . PHE A 1 234 ? -14.723 -21.791 4.285 1.00 33.12 234 PHE A O 1
ATOM 1865 N N . CYS A 1 235 ? -15.893 -19.976 4.772 1.00 34.62 235 CYS A N 1
ATOM 1866 C CA . CYS A 1 235 ? -16.680 -20.675 5.820 1.00 34.62 235 CYS A CA 1
ATOM 1867 C C . CYS A 1 235 ? -18.191 -20.510 5.669 1.00 34.62 235 CYS A C 1
ATOM 1869 O O . CYS A 1 235 ? -18.897 -20.373 6.655 1.00 34.62 235 CYS A O 1
ATOM 1871 N N . ALA A 1 236 ? -18.698 -20.565 4.441 1.00 31.42 236 ALA A N 1
ATOM 1872 C CA . ALA A 1 236 ? -20.143 -20.630 4.226 1.00 31.42 236 ALA A CA 1
ATOM 1873 C C . ALA A 1 236 ? -20.556 -21.786 3.306 1.00 31.42 236 ALA A C 1
ATOM 1875 O O . ALA A 1 236 ? -21.633 -21.791 2.725 1.00 31.42 236 ALA A O 1
ATOM 1876 N N . ARG A 1 237 ? -19.689 -22.790 3.108 1.00 32.22 237 ARG A N 1
ATOM 1877 C CA . ARG A 1 237 ? -20.049 -23.894 2.214 1.00 32.22 237 ARG A CA 1
ATOM 1878 C C . ARG A 1 237 ? -19.312 -25.201 2.469 1.00 32.22 237 ARG A C 1
ATOM 1880 O O . ARG A 1 237 ? -18.636 -25.675 1.572 1.00 32.22 237 ARG A O 1
ATOM 1887 N N . GLN A 1 238 ? -19.497 -25.838 3.628 1.00 26.30 238 GLN A N 1
ATOM 1888 C CA . GLN A 1 238 ? -19.539 -27.309 3.657 1.00 26.30 238 GLN A CA 1
ATOM 1889 C C . GLN A 1 238 ? -20.045 -27.887 4.980 1.00 26.30 238 GLN A C 1
ATOM 1891 O O . GLN A 1 238 ? -19.642 -27.490 6.067 1.00 26.30 238 GLN A O 1
ATOM 1896 N N . ARG A 1 239 ? -20.951 -28.861 4.835 1.00 30.23 239 ARG A N 1
ATOM 1897 C CA . ARG A 1 239 ? -21.485 -29.734 5.883 1.00 30.23 239 ARG A CA 1
ATOM 1898 C C . ARG A 1 239 ? -20.348 -30.398 6.669 1.00 30.23 239 ARG A C 1
ATOM 1900 O O . ARG A 1 239 ? -19.345 -30.766 6.067 1.00 30.23 239 ARG A O 1
ATOM 1907 N N . ARG A 1 240 ? -20.587 -30.612 7.973 1.00 34.31 240 ARG A N 1
ATOM 1908 C CA . ARG A 1 240 ? -19.996 -31.644 8.856 1.00 34.31 240 ARG A CA 1
ATOM 1909 C C . ARG A 1 240 ? -18.862 -32.459 8.208 1.00 34.31 240 ARG A C 1
ATOM 1911 O O . ARG A 1 240 ? -19.177 -33.347 7.421 1.00 34.31 240 ARG A O 1
ATOM 1918 N N . ALA A 1 241 ? -17.605 -32.184 8.584 1.00 26.80 241 ALA A N 1
ATOM 1919 C CA . ALA A 1 241 ? -16.538 -33.179 8.842 1.00 26.80 241 ALA A CA 1
ATOM 1920 C C . ALA A 1 241 ? -15.092 -32.636 8.753 1.00 26.80 241 ALA A C 1
ATOM 1922 O O . ALA A 1 241 ? -14.178 -33.378 9.088 1.00 26.80 241 ALA A O 1
ATOM 1923 N N . GLN A 1 242 ? -14.832 -31.385 8.352 1.00 27.03 242 GLN A N 1
ATOM 1924 C CA . GLN A 1 242 ? -13.446 -30.900 8.160 1.00 27.03 242 GLN A CA 1
ATOM 1925 C C . GLN A 1 242 ? -13.201 -29.457 8.640 1.00 27.03 242 GLN A C 1
ATOM 1927 O O . GLN A 1 242 ? -12.491 -28.691 8.004 1.00 27.03 242 GLN A O 1
ATOM 1932 N N . CYS A 1 243 ? -13.747 -29.078 9.797 1.00 31.02 243 CYS A N 1
ATOM 1933 C CA . CYS A 1 243 ? -13.366 -27.830 10.481 1.00 31.02 243 CYS A CA 1
ATOM 1934 C C . CYS A 1 243 ? -12.323 -28.064 11.585 1.00 31.02 243 CYS A C 1
ATOM 1936 O O . CYS A 1 243 ? -12.307 -27.325 12.559 1.00 31.02 243 CYS A O 1
ATOM 1938 N N . ASN A 1 244 ? -11.483 -29.100 11.463 1.00 28.20 244 ASN A N 1
ATOM 1939 C CA . ASN A 1 244 ? -10.538 -29.464 12.523 1.00 28.20 244 ASN A CA 1
ATOM 1940 C C . ASN A 1 244 ? -9.088 -29.038 12.277 1.00 28.20 244 ASN A C 1
ATOM 1942 O O . ASN A 1 244 ? -8.255 -29.223 13.151 1.00 28.20 244 ASN A O 1
ATOM 1946 N N . GLU A 1 245 ? -8.770 -28.418 11.142 1.00 28.64 245 GLU A N 1
ATOM 1947 C CA . GLU A 1 245 ? -7.453 -27.823 10.911 1.00 28.64 245 GLU A CA 1
ATOM 1948 C C . GLU A 1 245 ? -7.640 -26.558 10.067 1.00 28.64 245 GLU A C 1
ATOM 1950 O O . GLU A 1 245 ? -8.401 -26.566 9.104 1.00 28.64 245 GLU A O 1
ATOM 1955 N N . SER A 1 246 ? -6.948 -25.471 10.421 1.00 33.47 246 SER A N 1
ATOM 1956 C CA . SER A 1 246 ? -6.874 -24.170 9.724 1.00 33.47 246 SER A CA 1
ATOM 1957 C C . SER A 1 246 ? -8.030 -23.158 9.913 1.00 33.47 246 SER A C 1
ATOM 1959 O O . SER A 1 246 ? -8.853 -22.903 9.039 1.00 33.47 246 SER A O 1
ATOM 1961 N N . TRP A 1 247 ? -7.972 -22.437 11.041 1.00 38.72 247 TRP A N 1
ATOM 1962 C CA . TRP A 1 247 ? -8.664 -21.156 11.303 1.00 38.72 247 TRP A CA 1
ATOM 1963 C C . TRP A 1 247 ? -8.127 -19.964 10.489 1.00 38.72 247 TRP A C 1
ATOM 1965 O O . TRP A 1 247 ? -8.552 -18.822 10.671 1.00 38.72 247 TRP A O 1
ATOM 1975 N N . HIS A 1 248 ? -7.166 -20.185 9.599 1.00 38.97 248 HIS A N 1
ATOM 1976 C CA . HIS A 1 248 ? -6.489 -19.098 8.915 1.00 38.97 248 HIS A CA 1
ATOM 1977 C C . HIS A 1 248 ? -7.276 -18.667 7.668 1.00 38.97 248 HIS A C 1
ATOM 1979 O O . HIS A 1 248 ? -7.731 -19.498 6.887 1.00 38.97 248 HIS A O 1
ATOM 1985 N N . HIS A 1 249 ? -7.384 -17.347 7.472 1.00 50.88 249 HIS A N 1
ATOM 1986 C CA . HIS A 1 249 ? -7.787 -16.668 6.224 1.00 50.88 249 HIS A CA 1
ATOM 1987 C C . HIS A 1 249 ? -9.272 -16.308 6.033 1.00 50.88 249 HIS A C 1
ATOM 1989 O O . HIS A 1 249 ? -9.812 -16.519 4.947 1.00 50.88 249 HIS A O 1
ATOM 1995 N N . LYS A 1 250 ? -9.944 -15.713 7.035 1.00 52.75 250 LYS A N 1
ATOM 1996 C CA . LYS A 1 250 ? -11.281 -15.110 6.832 1.00 52.75 250 LYS A CA 1
ATOM 1997 C C . LYS A 1 250 ? -11.396 -13.759 7.527 1.00 52.75 250 LYS A C 1
ATOM 1999 O O . LYS A 1 250 ? -11.104 -13.641 8.711 1.00 52.75 250 LYS A O 1
ATOM 2004 N N . THR A 1 251 ? -11.817 -12.748 6.773 1.00 52.59 251 THR A N 1
ATOM 2005 C CA . THR A 1 251 ? -12.084 -11.385 7.269 1.00 52.59 251 THR A CA 1
ATOM 2006 C C . THR A 1 251 ? -13.572 -11.158 7.562 1.00 52.59 251 THR A C 1
ATOM 2008 O O . THR A 1 251 ? -13.948 -10.134 8.134 1.00 52.59 251 THR A O 1
ATOM 2011 N N . GLN A 1 252 ? -14.417 -12.118 7.169 1.00 59.66 252 GLN A N 1
ATOM 2012 C CA . GLN A 1 252 ? -15.871 -12.080 7.279 1.00 59.66 252 GLN A CA 1
ATOM 2013 C C . GLN A 1 252 ? -16.424 -13.457 7.661 1.00 59.66 252 GLN A C 1
ATOM 2015 O O . GLN A 1 252 ? -15.850 -14.492 7.305 1.00 59.66 252 GLN A O 1
ATOM 2020 N N . ILE A 1 253 ? -17.571 -13.467 8.340 1.00 61.81 253 ILE A N 1
ATOM 2021 C CA . ILE A 1 253 ? -18.362 -14.676 8.603 1.00 61.81 253 ILE A CA 1
ATOM 2022 C C . ILE A 1 253 ? -19.730 -14.509 7.948 1.00 61.81 253 ILE A C 1
ATOM 2024 O O . ILE A 1 253 ? -20.360 -13.463 8.099 1.00 61.81 253 ILE A O 1
ATOM 2028 N N . ARG A 1 254 ? -20.178 -15.553 7.241 1.00 57.09 254 ARG A N 1
ATOM 2029 C CA . ARG A 1 254 ? -21.535 -15.687 6.708 1.00 57.09 254 ARG A CA 1
ATOM 2030 C C . ARG A 1 254 ? -22.169 -16.942 7.281 1.00 57.09 254 ARG A C 1
ATOM 2032 O O . ARG A 1 254 ? -21.568 -18.013 7.251 1.00 57.09 254 ARG A O 1
ATOM 2039 N N . LEU A 1 255 ? -23.401 -16.802 7.737 1.00 47.44 255 LEU A N 1
ATOM 2040 C CA . LEU A 1 255 ? -24.265 -17.911 8.101 1.00 47.44 255 LEU A CA 1
ATOM 2041 C C . LEU A 1 255 ? -25.001 -18.421 6.855 1.00 47.44 255 LEU A C 1
ATOM 2043 O O . LEU A 1 255 ? -25.652 -17.637 6.176 1.00 47.44 255 LEU A O 1
ATOM 2047 N N . ASP A 1 256 ? -24.894 -19.716 6.550 1.00 42.44 256 ASP A N 1
ATOM 2048 C CA . ASP A 1 256 ? -25.686 -20.387 5.509 1.00 42.44 256 ASP A CA 1
ATOM 2049 C C . ASP A 1 256 ? -26.446 -21.580 6.125 1.00 42.44 256 ASP A C 1
ATOM 2051 O O . ASP A 1 256 ? -25.961 -22.204 7.073 1.00 42.44 256 ASP A O 1
ATOM 2055 N N . ARG A 1 257 ? -27.663 -21.855 5.625 1.00 39.31 257 ARG A N 1
ATOM 2056 C CA . ARG A 1 257 ? -28.548 -22.945 6.096 1.00 39.31 257 ARG A CA 1
ATOM 2057 C C . ARG A 1 257 ? -28.013 -24.343 5.795 1.00 39.31 257 ARG A C 1
ATOM 2059 O O . ARG A 1 257 ? -27.485 -24.552 4.680 1.00 39.31 257 ARG A O 1
#

InterPro domains:
  IPR001304 C-type lectin-like [PF00059] (157-208)
  IPR001304 C-type lectin-like [SM00034] (136-244)
  IPR016186 C-type lectin-like/link domain superfamily [G3DSA:3.10.100.10] (69-249)
  IPR016187 C-type lectin fold [SSF56436] (138-215)
  IPR050111 C-type lectin and snaclec domain-containing protein [PTHR22803] (139-202)

Secondary structure (DSSP, 8-state):
-HHHHHHHHHHHHHHHHHHHSS---SS-----SSHHHHHHHHHHHHHHHHHHHHHHHHHHHHHHHHHHHHHHHHHHHHHHHHHHHHHHHHHHHHHHHHHHHHHHHHHHHHHHHHHHHHHHSS---------------TT-EEETTEEEEEEEEEEE-HHHHHHHHHHTT-EE----SHHHHHHHHTTS-TT-EEE-SEE-SS-TT--EESSSS-SEEEEEEEPGGG--TTS---SSS--SS--SS---S-SEEE---

Sequence (257 aa):
MLKLATYFCYAFIVCSLYGAAKTQDTHSLCVVKDAPNQCGAFCLAALHPLFDHNAKQRQKLNIIADTLIENKAKMEMIESRLLELQVKVLGQLQNTMESQIETLKNMIQQSFETRVESFKETGGTETHSVNNDKILLPGFEQIGSRYFYIENKDFQNWLTAENTCRLKGGHLASIKNEDEFNAINAKLDKNTYYWLGINNRENVKQYLSVASDPLFCCVLVVDNATLVPGYVNFCARQRRAQCNESWHHKTQIRLDR

Radius of gyration: 48.9 Å; chains: 1; bounding box: 88×53×165 Å

Foldseek 3Di:
DVVVVVVVVVVVVVVVVVVPPDDPDPDPDPPDPDCCVPCVVVVVVVCVVVVVVVVVVVVVVVVVVVVVVVVVVVVVVVVVVVVVVVVVVVVVVVVVVVVVVVVVVVVVVVVVVVVVVVVVVDDDDDPPDPDPPPPCLPQWDDDPQATEREADPDADAQVVQQVVQVVSVWGAADQDDDSSVVSVVVVHDQAWKWFGQWDQVVHVVDIDGVDDDIRYHYTHTHHPVPPDPPQDDDPADDDDDPPPDDPDGDRMDHHDD